Protein AF-A0A183BQS3-F1 (afdb_monomer)

Organism: Globodera pallida (NCBI:txid36090)

Nearest PDB structures (foldseek):
  3r7b-assembly1_A  TM=9.331E-01  e=1.462E-17  Homo sapiens
  3r5j-assembly1_A  TM=9.225E-01  e=2.747E-17  Homo sapiens
  3r6l-assembly3_A  TM=9.279E-01  e=1.101E-16  Homo sapiens
  3r6g-assembly3_A  TM=9.291E-01  e=9.403E-16  Homo sapiens
  2p2c-assembly1_A  TM=9.152E-01  e=1.210E-15  Homo sapiens

Structure (mmCIF, N/CA/C/O backbone):
data_AF-A0A183BQS3-F1
#
_entry.id   AF-A0A183BQS3-F1
#
loop_
_atom_site.group_PDB
_atom_site.id
_atom_site.type_symbol
_atom_site.label_atom_id
_atom_site.label_alt_id
_atom_site.label_comp_id
_atom_site.label_asym_id
_atom_site.label_entity_id
_atom_site.label_seq_id
_atom_site.pdbx_PDB_ins_code
_atom_site.Cartn_x
_atom_site.Cartn_y
_atom_site.Cartn_z
_atom_site.occupancy
_atom_site.B_iso_or_equiv
_atom_site.auth_seq_id
_atom_site.auth_comp_id
_atom_site.auth_asym_id
_atom_site.auth_atom_id
_atom_site.pdbx_PDB_model_num
ATOM 1 N N . MET A 1 1 ? -76.728 -34.932 4.414 1.00 26.91 1 MET A N 1
ATOM 2 C CA . MET A 1 1 ? -75.728 -35.919 3.938 1.00 26.91 1 MET A CA 1
ATOM 3 C C . MET A 1 1 ? -75.200 -35.431 2.589 1.00 26.91 1 MET A C 1
ATOM 5 O O . MET A 1 1 ? -76.047 -34.990 1.825 1.00 26.91 1 MET A O 1
ATOM 9 N N . PRO A 1 2 ? -73.910 -35.577 2.224 1.00 43.19 2 PRO A N 1
ATOM 10 C CA . PRO A 1 2 ? -72.657 -35.263 2.950 1.00 43.19 2 PRO A CA 1
ATOM 11 C C . PRO A 1 2 ? -71.645 -34.442 2.071 1.00 43.19 2 PRO A C 1
ATOM 13 O O . PRO A 1 2 ? -71.780 -34.399 0.859 1.00 43.19 2 PRO A O 1
ATOM 16 N N . ARG A 1 3 ? -70.806 -33.557 2.650 1.00 35.38 3 ARG A N 1
ATOM 17 C CA . ARG A 1 3 ? -69.344 -33.644 2.969 1.00 35.38 3 ARG A CA 1
ATOM 18 C C . ARG A 1 3 ? -68.363 -33.831 1.791 1.00 35.38 3 ARG A C 1
ATOM 20 O O . ARG A 1 3 ? -68.340 -34.911 1.224 1.00 35.38 3 ARG A O 1
ATOM 27 N N . GLN A 1 4 ? -67.434 -32.878 1.615 1.00 42.88 4 GLN A N 1
ATOM 28 C CA . GLN A 1 4 ? -65.956 -32.991 1.737 1.00 42.88 4 GLN A CA 1
ATOM 29 C C . GLN A 1 4 ? -65.304 -31.644 1.318 1.00 42.88 4 GLN A C 1
ATOM 31 O O . GLN A 1 4 ? -65.974 -30.858 0.668 1.00 42.88 4 GLN A O 1
ATOM 36 N N . ASP A 1 5 ? -64.075 -31.352 1.777 1.00 41.12 5 ASP A N 1
ATOM 37 C CA . ASP A 1 5 ? -63.230 -30.149 1.501 1.00 41.12 5 ASP A CA 1
ATOM 38 C C . ASP A 1 5 ? -62.960 -29.172 2.666 1.00 41.12 5 ASP A C 1
ATOM 40 O O . ASP A 1 5 ? -62.900 -27.953 2.497 1.00 41.12 5 ASP A O 1
ATOM 44 N N . ARG A 1 6 ? -62.711 -29.683 3.881 1.00 46.97 6 ARG A N 1
ATOM 45 C CA . ARG A 1 6 ? -62.088 -28.882 4.965 1.00 46.97 6 ARG A CA 1
ATOM 46 C C . ARG A 1 6 ? -60.903 -29.537 5.683 1.00 46.97 6 ARG A C 1
ATOM 48 O O . ARG A 1 6 ? -60.472 -29.004 6.702 1.00 46.97 6 ARG A O 1
ATOM 55 N N . ASP A 1 7 ? -60.340 -30.631 5.166 1.00 49.31 7 ASP A N 1
ATOM 56 C CA . ASP A 1 7 ? -59.338 -31.408 5.925 1.00 49.31 7 ASP A CA 1
ATOM 57 C C . ASP A 1 7 ? -57.877 -31.269 5.455 1.00 49.31 7 ASP A C 1
ATOM 59 O O . ASP A 1 7 ? -56.947 -31.518 6.215 1.00 49.31 7 ASP A O 1
ATOM 63 N N . VAL A 1 8 ? -57.612 -30.763 4.246 1.00 47.22 8 VAL A N 1
ATOM 64 C CA . VAL A 1 8 ? -56.229 -30.728 3.713 1.00 47.22 8 VAL A CA 1
ATOM 65 C C . VAL A 1 8 ? -55.397 -29.547 4.258 1.00 47.22 8 VAL A C 1
ATOM 67 O O . VAL A 1 8 ? -54.163 -29.567 4.234 1.00 47.22 8 VAL A O 1
ATOM 70 N N . SER A 1 9 ? -56.037 -28.504 4.798 1.00 46.56 9 SER A N 1
ATOM 71 C CA . SER A 1 9 ? -55.354 -27.294 5.292 1.00 46.56 9 SER A CA 1
ATOM 72 C C . SER A 1 9 ? -54.915 -27.372 6.762 1.00 46.56 9 SER A C 1
ATOM 74 O O . SER A 1 9 ? -53.985 -26.663 7.155 1.00 46.56 9 SER A O 1
ATOM 76 N N . ARG A 1 10 ? -55.509 -28.259 7.575 1.00 47.19 10 ARG A N 1
ATOM 77 C CA . ARG A 1 10 ? -55.105 -28.480 8.978 1.00 47.19 10 ARG A CA 1
ATOM 78 C C . ARG A 1 10 ? -53.873 -29.379 9.102 1.00 47.19 10 ARG A C 1
ATOM 80 O O . ARG A 1 10 ? -53.009 -29.109 9.935 1.00 47.19 10 ARG A O 1
ATOM 87 N N . GLU A 1 11 ? -53.721 -30.364 8.221 1.00 43.94 11 GLU A N 1
ATOM 88 C CA . GLU A 1 11 ? -52.612 -31.325 8.290 1.00 43.94 11 GLU A CA 1
ATOM 89 C C . GLU A 1 11 ? -51.244 -30.713 7.914 1.00 43.94 11 GLU A C 1
ATOM 91 O O . GLU A 1 11 ? -50.203 -31.086 8.460 1.00 43.94 11 GLU A O 1
ATOM 96 N N . LYS A 1 12 ? -51.225 -29.696 7.037 1.00 43.78 12 LYS A N 1
ATOM 97 C CA . LYS A 1 12 ? -49.992 -28.975 6.656 1.00 43.78 12 LYS A CA 1
ATOM 98 C C . LYS A 1 12 ? -49.499 -27.992 7.725 1.00 43.78 12 LYS A C 1
ATOM 100 O O . LYS A 1 12 ? -48.315 -27.653 7.739 1.00 43.78 12 LYS A O 1
ATOM 105 N N . ARG A 1 13 ? -50.374 -27.550 8.634 1.00 45.56 13 ARG A N 1
ATOM 106 C CA . ARG A 1 13 ? -50.021 -26.628 9.726 1.00 45.56 13 ARG A CA 1
ATOM 107 C C . ARG A 1 13 ? -49.376 -27.366 10.908 1.00 45.56 13 ARG A C 1
ATOM 109 O O . ARG A 1 13 ? -48.363 -26.895 11.416 1.00 45.56 13 ARG A O 1
ATOM 116 N N . GLY A 1 14 ? -49.848 -28.576 11.228 1.00 46.00 14 GLY A N 1
ATOM 117 C CA . GLY A 1 14 ? -49.261 -29.418 12.283 1.00 46.00 14 GLY A CA 1
ATOM 118 C C . GLY A 1 14 ? -47.825 -29.887 11.998 1.00 46.00 14 GLY A C 1
ATOM 119 O O . GLY A 1 14 ? -46.998 -29.948 12.906 1.00 46.00 14 GLY A O 1
ATOM 120 N N . LYS A 1 15 ? -47.475 -30.133 10.725 1.00 45.88 15 LYS A N 1
ATOM 121 C CA . LYS A 1 15 ? -46.115 -30.566 10.335 1.00 45.88 15 LYS A CA 1
ATOM 122 C C . LYS A 1 15 ? -45.065 -29.441 10.445 1.00 45.88 15 LYS A C 1
ATOM 124 O O . LYS A 1 15 ? -43.907 -29.727 10.738 1.00 45.88 15 LYS A O 1
ATOM 129 N N . LYS A 1 16 ? -45.456 -28.164 10.299 1.00 47.44 16 LYS A N 1
ATOM 130 C CA . LYS A 1 16 ? -44.553 -27.002 10.477 1.00 47.44 16 LYS A CA 1
ATOM 131 C C . LYS A 1 16 ? -44.302 -26.643 11.948 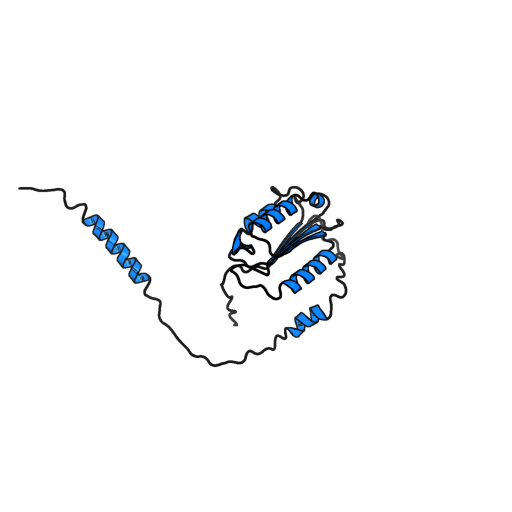1.00 47.44 16 LYS A C 1
ATOM 133 O O . LYS A 1 16 ? -43.195 -26.222 12.279 1.00 47.44 16 LYS A O 1
ATOM 138 N N . GLU A 1 17 ? -45.278 -26.836 12.837 1.00 47.78 17 GLU A N 1
ATOM 139 C CA . GLU A 1 17 ? -45.095 -26.603 14.282 1.00 47.78 17 GLU A CA 1
ATOM 140 C C . GLU A 1 17 ? -44.217 -27.682 14.941 1.00 47.78 17 GLU A C 1
ATOM 142 O O . GLU A 1 17 ? -43.346 -27.349 15.747 1.00 47.78 17 GLU A O 1
ATOM 147 N N . ALA A 1 18 ? -44.327 -28.946 14.515 1.00 48.81 18 ALA A N 1
ATOM 148 C CA . ALA A 1 18 ? -43.481 -30.036 15.016 1.00 48.81 18 ALA A CA 1
ATOM 149 C C . ALA A 1 18 ? -41.990 -29.882 14.640 1.00 48.81 18 ALA A C 1
ATOM 151 O O . ALA A 1 18 ? -41.106 -30.249 15.418 1.00 48.81 18 ALA A O 1
ATOM 152 N N . GLN A 1 19 ? -41.687 -29.293 13.476 1.00 46.25 19 GLN A N 1
ATOM 153 C CA . GLN A 1 19 ? -40.308 -29.054 13.032 1.00 46.25 19 GLN A CA 1
ATOM 154 C C . GLN A 1 19 ? -39.653 -27.867 13.764 1.00 46.25 19 GLN A C 1
ATOM 156 O O . GLN A 1 19 ? -38.460 -27.910 14.057 1.00 46.25 19 GLN A O 1
ATOM 161 N N . LYS A 1 20 ? -40.441 -26.849 14.145 1.00 48.47 20 LYS A N 1
ATOM 162 C CA . LYS A 1 20 ? -39.979 -25.681 14.919 1.00 48.47 20 LYS A CA 1
ATOM 163 C C . LYS A 1 20 ? -39.796 -25.986 16.415 1.00 48.47 20 LYS A C 1
ATOM 165 O O . LYS A 1 20 ? -38.961 -25.365 17.069 1.00 48.47 20 LYS A O 1
ATOM 170 N N . ALA A 1 21 ? -40.534 -26.960 16.954 1.00 48.69 21 ALA A N 1
ATOM 171 C CA . ALA A 1 21 ? -40.354 -27.443 18.325 1.00 48.69 21 ALA A CA 1
ATOM 172 C C . ALA A 1 21 ? -39.073 -28.288 18.485 1.00 48.69 21 ALA A C 1
ATOM 174 O O . ALA A 1 21 ? -38.362 -28.144 19.478 1.00 48.69 21 ALA A O 1
ATOM 175 N N . ARG A 1 22 ? -38.718 -29.100 17.474 1.00 50.66 22 ARG A N 1
ATOM 176 C CA . ARG A 1 22 ? -37.479 -29.903 17.478 1.00 50.66 22 ARG A CA 1
ATOM 177 C C . ARG A 1 22 ? -36.203 -29.062 17.374 1.00 50.66 22 ARG A C 1
ATOM 179 O O . ARG A 1 22 ? -35.202 -29.428 17.977 1.00 50.66 22 ARG A O 1
ATOM 186 N N . SER A 1 23 ? -36.235 -27.922 16.682 1.00 45.06 23 SER A N 1
ATOM 187 C CA . SER A 1 23 ? -35.067 -27.032 16.577 1.00 45.06 23 SER A CA 1
ATOM 188 C C . SER A 1 23 ? -34.830 -26.178 17.828 1.00 45.06 23 SER A C 1
ATOM 190 O O . SER A 1 23 ? -33.707 -25.749 18.058 1.00 45.06 23 SER A O 1
ATOM 192 N N . ARG A 1 24 ? -35.859 -25.932 18.652 1.00 44.28 24 ARG A N 1
ATOM 193 C CA . ARG A 1 24 ? -35.733 -25.152 19.899 1.00 44.28 24 ARG A CA 1
ATOM 194 C C . ARG A 1 24 ? -35.136 -25.972 21.047 1.00 44.28 24 ARG A C 1
ATOM 196 O O . ARG A 1 24 ? -34.359 -25.436 21.824 1.00 44.28 24 ARG A O 1
ATOM 203 N N . ALA A 1 25 ? -35.426 -27.273 21.092 1.00 41.56 25 ALA A N 1
ATOM 204 C CA . ALA A 1 25 ? -34.868 -28.192 22.088 1.00 41.56 25 ALA A CA 1
ATOM 205 C C . ALA A 1 25 ? -33.378 -28.526 21.860 1.00 41.56 25 ALA A C 1
ATOM 207 O O . ALA A 1 25 ? -32.696 -28.923 22.799 1.00 41.56 25 ALA A O 1
ATOM 208 N N . ALA A 1 26 ? -32.859 -28.344 20.639 1.00 38.59 26 ALA A N 1
ATOM 209 C CA . ALA A 1 26 ? -31.449 -28.587 20.313 1.00 38.59 26 ALA A CA 1
ATOM 210 C C . ALA A 1 26 ? -30.518 -27.411 20.672 1.00 38.59 26 ALA A C 1
ATOM 212 O O . ALA A 1 26 ? -29.309 -27.593 20.726 1.00 38.59 26 ALA A O 1
ATOM 213 N N . VAL A 1 27 ? -31.071 -26.218 20.927 1.00 41.72 27 VAL A N 1
ATOM 214 C CA . VAL A 1 27 ? -30.301 -25.000 21.255 1.00 41.72 27 VAL A CA 1
ATOM 215 C C . VAL A 1 27 ? -30.156 -24.800 22.772 1.00 41.72 27 VAL A C 1
ATOM 217 O O . VAL A 1 27 ? -29.314 -24.034 23.210 1.00 41.72 27 VAL A O 1
ATOM 220 N N . GLN A 1 28 ? -30.931 -25.516 23.592 1.00 37.41 28 GLN A N 1
ATOM 221 C CA . GLN A 1 28 ? -30.968 -25.344 25.055 1.00 37.41 28 GLN A CA 1
ATOM 222 C C . GLN A 1 28 ? -30.181 -26.401 25.842 1.00 37.41 28 GLN A C 1
ATOM 224 O O . GLN A 1 28 ? -30.411 -26.573 27.035 1.00 37.41 28 GLN A O 1
ATOM 229 N N . LYS A 1 29 ? -29.266 -27.136 25.202 1.00 38.22 29 LYS A N 1
ATOM 230 C CA . LYS A 1 29 ? -28.533 -28.223 25.862 1.00 38.22 29 LYS A CA 1
ATOM 231 C C . LYS A 1 29 ? -27.029 -28.159 25.602 1.00 38.22 29 LYS A C 1
ATOM 233 O O . LYS A 1 29 ? -26.468 -29.091 25.042 1.00 38.22 29 LYS A O 1
ATOM 238 N N . SER A 1 30 ? -26.401 -27.057 26.008 1.00 31.86 30 SER A N 1
ATOM 239 C CA . SER A 1 30 ? -24.963 -27.023 26.327 1.00 31.86 30 SER A CA 1
ATOM 240 C C . SER A 1 30 ? -24.555 -25.781 27.140 1.00 31.86 30 SER A C 1
ATOM 242 O O . SER A 1 30 ? -23.442 -25.300 26.972 1.00 31.86 30 SER A O 1
ATOM 244 N N . ASP A 1 31 ? -25.449 -25.254 27.986 1.00 35.03 31 ASP A N 1
ATOM 245 C CA . ASP A 1 31 ? -25.101 -24.296 29.046 1.00 35.03 31 ASP A CA 1
ATOM 246 C C . ASP A 1 31 ? -25.127 -25.052 30.377 1.00 35.03 31 ASP A C 1
ATOM 248 O O . ASP A 1 31 ? -26.189 -25.216 30.976 1.00 35.03 31 ASP A O 1
ATOM 252 N N . SER A 1 32 ? -23.976 -25.568 30.798 1.00 31.31 32 SER A N 1
ATOM 253 C CA . SER A 1 32 ? -23.619 -25.780 32.206 1.00 31.31 32 SER A CA 1
ATOM 254 C C . SER A 1 32 ? -22.230 -26.405 32.277 1.00 31.31 32 SER A C 1
ATOM 256 O O . SER A 1 32 ? -22.025 -27.428 31.630 1.00 31.31 32 SER A O 1
ATOM 258 N N . GLU A 1 33 ? -21.376 -25.809 33.113 1.00 30.84 33 GLU A N 1
ATOM 259 C CA . GLU A 1 33 ? -20.044 -26.216 33.607 1.00 30.84 33 GLU A CA 1
ATOM 260 C C . GLU A 1 33 ? -18.998 -25.150 33.242 1.00 30.84 33 GLU A C 1
ATOM 262 O O . GLU A 1 33 ? -18.849 -24.813 32.076 1.00 30.84 33 GLU A O 1
ATOM 267 N N . GLN A 1 34 ? -18.234 -24.538 34.143 1.00 27.34 34 GLN A N 1
ATOM 268 C CA . GLN A 1 34 ? -18.130 -24.547 35.602 1.00 27.34 34 GLN A CA 1
ATOM 269 C C . GLN A 1 34 ? -17.415 -23.226 35.947 1.00 27.34 34 GLN A C 1
ATOM 271 O O . GLN A 1 34 ? -16.447 -22.856 35.285 1.00 27.34 34 GLN A O 1
ATOM 276 N N . GLU A 1 35 ? -17.916 -22.504 36.943 1.00 34.75 35 GLU A N 1
ATOM 277 C CA . GLU A 1 35 ? -17.250 -21.348 37.543 1.00 34.75 35 GLU A CA 1
ATOM 278 C C . GLU A 1 35 ? -16.205 -21.910 38.520 1.00 34.75 35 GLU A C 1
ATOM 280 O O . GLU A 1 35 ? -16.563 -22.581 39.489 1.00 34.75 35 GLU A O 1
ATOM 285 N N . THR A 1 36 ? -14.918 -21.746 38.207 1.00 25.25 36 THR A N 1
ATOM 286 C CA . THR A 1 36 ? -13.815 -22.087 39.112 1.00 25.25 36 THR A CA 1
ATOM 287 C C . THR A 1 36 ? -12.962 -20.851 39.322 1.00 25.25 36 THR A C 1
ATOM 289 O O . THR A 1 36 ? -12.234 -20.431 38.420 1.00 25.25 36 THR A O 1
ATOM 292 N N . ASP A 1 37 ? -13.081 -20.291 40.521 1.00 33.75 37 ASP A N 1
ATOM 293 C CA . ASP A 1 37 ? -12.138 -19.349 41.106 1.00 33.75 37 ASP A CA 1
ATOM 294 C C . ASP A 1 37 ? -10.744 -19.989 41.117 1.00 33.75 37 ASP A C 1
ATOM 296 O O . ASP A 1 37 ? -10.559 -21.060 41.700 1.00 33.75 37 ASP A O 1
ATOM 300 N N . LEU A 1 38 ? -9.773 -19.365 40.449 1.00 32.06 38 LEU A N 1
ATOM 301 C CA . LEU A 1 38 ? -8.364 -19.733 40.555 1.00 32.06 38 LEU A CA 1
ATOM 302 C C . LEU A 1 38 ? -7.538 -18.468 40.766 1.00 32.06 38 LEU A C 1
ATOM 304 O O . LEU A 1 38 ? -7.681 -17.472 40.058 1.00 32.06 38 LEU A O 1
ATOM 308 N N . GLU A 1 39 ? -6.757 -18.561 41.829 1.00 29.20 39 GLU A N 1
ATOM 309 C CA . GLU A 1 39 ? -6.005 -17.542 42.539 1.00 29.20 39 GLU A CA 1
ATOM 310 C C . GLU A 1 39 ? -4.926 -16.887 41.661 1.00 29.20 39 GLU A C 1
ATOM 312 O O . GLU A 1 39 ? -4.493 -17.446 40.652 1.00 29.20 39 GLU A O 1
ATOM 317 N N . ASP A 1 40 ? -4.526 -15.673 42.049 1.00 28.16 40 ASP A N 1
ATOM 318 C CA . ASP A 1 40 ? -3.501 -14.848 41.406 1.00 28.16 40 ASP A CA 1
ATOM 319 C C . ASP A 1 40 ? -2.149 -15.588 41.313 1.00 28.16 40 ASP A C 1
ATOM 321 O O . ASP A 1 40 ? -1.310 -15.496 42.207 1.00 28.16 40 ASP A O 1
ATOM 325 N N . GLU A 1 41 ? -1.918 -16.318 40.222 1.00 31.20 41 GLU A N 1
ATOM 326 C CA . GLU A 1 41 ? -0.616 -16.916 39.915 1.00 31.20 41 GLU A CA 1
ATOM 327 C C . GLU A 1 41 ? 0.242 -15.906 39.134 1.00 31.20 41 GLU A C 1
ATOM 329 O O . GLU A 1 41 ? -0.058 -15.487 38.011 1.00 31.20 41 GLU A O 1
ATOM 334 N N . GLU A 1 42 ? 1.306 -15.483 39.806 1.00 30.73 42 GLU A N 1
ATOM 335 C CA . GLU A 1 42 ? 2.329 -14.529 39.400 1.00 30.73 42 GLU A CA 1
ATOM 336 C C . GLU A 1 42 ? 2.932 -14.878 38.025 1.00 30.73 42 GLU A C 1
ATOM 338 O O . GLU A 1 42 ? 3.486 -15.954 37.802 1.00 30.73 42 GLU A O 1
ATOM 343 N N . TYR A 1 43 ? 2.801 -13.949 37.074 1.00 30.23 43 TYR A N 1
ATOM 344 C CA . TYR A 1 43 ? 3.281 -14.110 35.704 1.00 30.23 43 TYR A CA 1
ATOM 345 C C . TYR A 1 43 ? 4.815 -14.044 35.681 1.00 30.23 43 TYR A C 1
ATOM 347 O O . TYR A 1 43 ? 5.390 -12.963 35.817 1.00 30.23 43 TYR A O 1
ATOM 355 N N . ASP A 1 44 ? 5.469 -15.191 35.492 1.00 28.59 44 ASP A N 1
ATOM 356 C CA . ASP A 1 44 ? 6.925 -15.287 35.375 1.00 28.59 44 ASP A CA 1
ATOM 357 C C . ASP A 1 44 ? 7.413 -14.502 34.139 1.00 28.59 44 ASP A C 1
ATOM 359 O O . ASP A 1 44 ? 7.185 -14.862 32.978 1.00 28.59 44 ASP A O 1
ATOM 363 N N . SER A 1 45 ? 8.017 -13.346 34.412 1.00 32.41 45 SER A N 1
ATOM 364 C CA . SER A 1 45 ? 8.348 -12.276 33.466 1.00 32.41 45 SER A CA 1
ATOM 365 C C . SER A 1 45 ? 9.622 -12.525 32.648 1.00 32.41 45 SER A C 1
ATOM 367 O O . SER A 1 45 ? 10.163 -11.609 32.021 1.00 32.41 45 SER A O 1
ATOM 369 N N . ASP A 1 46 ? 10.112 -13.759 32.626 1.00 31.23 46 ASP A N 1
ATOM 370 C CA . ASP A 1 46 ? 11.507 -14.032 32.281 1.00 31.23 46 ASP A CA 1
ATOM 371 C C . ASP A 1 46 ? 11.773 -14.254 30.785 1.00 31.23 46 ASP A C 1
ATOM 373 O O . ASP A 1 46 ? 12.930 -14.332 30.354 1.00 31.23 46 ASP A O 1
ATOM 377 N N . TYR A 1 47 ? 10.743 -14.164 29.935 1.00 40.09 47 TYR A N 1
ATOM 378 C CA . TYR A 1 47 ? 10.960 -13.710 28.557 1.00 40.09 47 TYR A CA 1
ATOM 379 C C . TYR A 1 47 ? 11.189 -12.204 28.569 1.00 40.09 47 TYR A C 1
ATOM 381 O O . TYR A 1 47 ? 10.324 -11.402 28.217 1.00 40.09 47 TYR A O 1
ATOM 389 N N . SER A 1 48 ? 12.393 -11.828 28.999 1.00 43.03 48 SER A N 1
ATOM 390 C CA . SER A 1 48 ? 12.828 -10.445 28.997 1.00 43.03 48 SER A CA 1
ATOM 391 C C . SER A 1 48 ? 12.745 -9.894 27.569 1.00 43.03 48 SER A C 1
ATOM 393 O O . SER A 1 48 ? 13.608 -10.097 26.713 1.00 43.03 48 SER A O 1
ATOM 395 N N . ASP A 1 49 ? 11.681 -9.133 27.330 1.00 45.69 49 ASP A N 1
ATOM 396 C CA . ASP A 1 49 ? 11.476 -8.250 26.181 1.00 45.69 49 ASP A CA 1
ATOM 397 C C . ASP A 1 49 ? 12.686 -7.310 26.007 1.00 45.69 49 ASP A C 1
ATOM 399 O O . ASP A 1 49 ? 13.019 -6.862 24.911 1.00 45.69 49 ASP A O 1
ATOM 403 N N . ALA A 1 50 ? 13.450 -7.118 27.090 1.00 40.25 50 ALA A N 1
ATOM 404 C CA . ALA A 1 50 ? 14.776 -6.536 27.077 1.00 40.25 50 ALA A CA 1
ATOM 405 C C . ALA A 1 50 ? 15.705 -7.194 26.049 1.00 40.25 50 ALA A C 1
ATOM 407 O O . ALA A 1 50 ? 16.327 -6.449 25.325 1.00 40.25 50 ALA A O 1
ATOM 408 N N . GLY A 1 51 ? 15.798 -8.516 25.884 1.00 35.59 51 GLY A N 1
ATOM 409 C CA . GLY A 1 51 ? 16.754 -9.125 24.942 1.00 35.59 51 GLY A CA 1
ATOM 410 C C . GLY A 1 51 ? 16.469 -8.814 23.464 1.00 35.59 51 GLY A C 1
ATOM 411 O O . GLY A 1 51 ? 17.385 -8.513 22.693 1.00 35.59 51 GLY A O 1
ATOM 412 N N . LEU A 1 52 ? 15.193 -8.824 23.069 1.00 43.03 52 LEU A N 1
ATOM 413 C CA . LEU A 1 52 ? 14.766 -8.542 21.694 1.00 43.03 52 LEU A CA 1
ATOM 414 C C . LEU A 1 52 ? 14.767 -7.032 21.409 1.00 43.03 52 LEU A C 1
ATOM 416 O O . LEU A 1 52 ? 15.231 -6.579 20.357 1.00 43.03 52 LEU A O 1
ATOM 420 N N . ILE A 1 53 ? 14.314 -6.234 22.377 1.00 46.25 53 ILE A N 1
ATOM 421 C CA . ILE A 1 53 ? 14.336 -4.774 22.302 1.00 46.25 53 ILE A CA 1
ATOM 422 C C . ILE A 1 53 ? 15.773 -4.248 22.391 1.00 46.25 53 ILE A C 1
ATOM 424 O O . ILE A 1 53 ? 16.099 -3.291 21.696 1.00 46.25 53 ILE A O 1
ATOM 428 N N . ASP A 1 54 ? 16.652 -4.870 23.173 1.00 38.06 54 ASP A N 1
ATOM 429 C CA . ASP A 1 54 ? 18.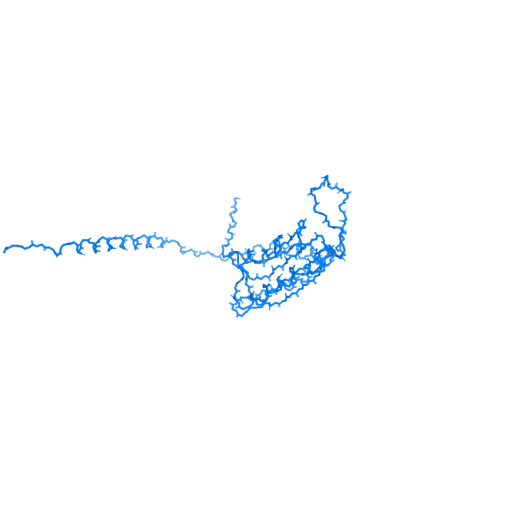072 -4.533 23.305 1.00 38.06 54 ASP A CA 1
ATOM 430 C C . ASP A 1 54 ? 18.859 -4.974 22.071 1.00 38.06 54 ASP A C 1
ATOM 432 O O . ASP A 1 54 ? 19.749 -4.247 21.661 1.00 38.06 54 ASP A O 1
ATOM 436 N N . ALA A 1 55 ? 18.486 -6.048 21.365 1.00 41.53 55 ALA A N 1
ATOM 437 C CA . ALA A 1 55 ? 19.060 -6.360 20.050 1.00 41.53 55 ALA A CA 1
ATOM 438 C C . ALA A 1 55 ? 18.705 -5.297 18.986 1.00 41.53 55 ALA A C 1
ATOM 440 O O . ALA A 1 55 ? 19.557 -4.888 18.191 1.00 41.53 55 ALA A O 1
ATOM 441 N N . VAL A 1 56 ? 17.469 -4.782 19.003 1.00 50.97 56 VAL A N 1
ATOM 442 C CA . VAL A 1 56 ? 17.022 -3.702 18.103 1.00 50.97 56 VAL A CA 1
ATOM 443 C C . VAL A 1 56 ? 17.598 -2.337 18.520 1.00 50.97 56 VAL A C 1
ATOM 445 O O . VAL A 1 56 ? 17.990 -1.554 17.652 1.00 50.97 56 VAL A O 1
ATOM 448 N N . LYS A 1 57 ? 17.718 -2.059 19.828 1.00 42.91 57 LYS A N 1
ATOM 449 C CA . LYS A 1 57 ? 18.299 -0.824 20.396 1.00 42.91 57 LYS A CA 1
ATOM 450 C C . LYS A 1 57 ? 19.835 -0.795 20.340 1.00 42.91 57 LYS A C 1
ATOM 452 O O . LYS A 1 57 ? 20.394 0.270 20.086 1.00 42.91 57 LYS A O 1
ATOM 457 N N . LYS A 1 58 ? 20.532 -1.932 20.503 1.00 48.41 58 LYS A N 1
ATOM 458 C CA . LYS A 1 58 ? 22.004 -2.065 20.341 1.00 48.41 58 LYS A CA 1
ATOM 459 C C . LYS A 1 58 ? 22.457 -1.944 18.892 1.00 48.41 58 LYS A C 1
ATOM 461 O O . LYS A 1 58 ? 23.626 -1.648 18.633 1.00 48.41 58 LYS A O 1
ATOM 466 N N . GLY A 1 59 ? 21.509 -2.014 17.967 1.00 41.12 59 GLY A N 1
ATOM 467 C CA . GLY A 1 59 ? 21.587 -1.272 16.732 1.00 41.12 59 GLY A CA 1
ATOM 468 C C . GLY A 1 59 ? 21.882 -2.140 15.528 1.00 41.12 59 GLY A C 1
ATOM 469 O O . GLY A 1 59 ? 23.009 -2.573 15.287 1.00 41.12 59 GLY A O 1
ATOM 470 N N . ILE A 1 60 ? 20.908 -2.150 14.625 1.00 48.06 60 ILE A N 1
ATOM 471 C CA . ILE A 1 60 ? 21.217 -2.001 13.206 1.00 48.06 60 ILE A CA 1
ATOM 472 C C . ILE A 1 60 ? 21.809 -0.590 13.046 1.00 48.06 60 ILE A C 1
ATOM 474 O O . ILE A 1 60 ? 21.151 0.342 12.599 1.00 48.06 60 ILE A O 1
ATOM 478 N N . LYS A 1 61 ? 23.069 -0.397 13.461 1.00 46.38 61 LYS A N 1
ATOM 479 C CA . LYS A 1 61 ? 23.785 0.877 13.259 1.00 46.38 61 LYS A CA 1
ATOM 480 C C . LYS A 1 61 ? 23.995 1.154 11.765 1.00 46.38 61 LYS A C 1
ATOM 482 O O . LYS A 1 61 ? 24.270 2.282 11.369 1.00 46.38 61 LYS A O 1
ATOM 487 N N . ARG A 1 62 ? 23.884 0.108 10.936 1.00 46.38 62 ARG A N 1
ATOM 488 C CA . ARG A 1 62 ? 23.949 0.144 9.476 1.00 46.38 62 ARG A CA 1
ATOM 489 C C . ARG A 1 62 ? 23.298 -1.134 8.933 1.00 46.38 62 ARG A C 1
ATOM 491 O O . ARG A 1 62 ? 23.812 -2.219 9.189 1.00 46.38 62 ARG A O 1
ATOM 498 N N . LEU A 1 63 ? 22.190 -1.034 8.195 1.00 51.16 63 LEU A N 1
ATOM 499 C CA . LEU A 1 63 ? 21.696 -2.168 7.406 1.00 51.16 63 LEU A CA 1
ATOM 500 C C . LEU A 1 63 ? 22.689 -2.368 6.253 1.00 51.16 63 LEU A C 1
ATOM 502 O O . LEU A 1 63 ? 22.653 -1.642 5.263 1.00 51.16 63 LEU A O 1
ATOM 506 N N . VAL A 1 64 ? 23.634 -3.295 6.409 1.00 57.84 64 VAL A N 1
ATOM 507 C CA . VAL A 1 64 ? 24.575 -3.638 5.338 1.00 57.84 64 VAL A CA 1
ATOM 508 C C . VAL A 1 64 ? 23.908 -4.684 4.457 1.00 57.84 64 VAL A C 1
ATOM 510 O O . VAL A 1 64 ? 23.992 -5.880 4.720 1.00 57.84 64 VAL A O 1
ATOM 513 N N . VAL A 1 65 ? 23.220 -4.227 3.412 1.00 63.06 65 VAL A N 1
ATOM 514 C CA . VAL A 1 65 ? 22.687 -5.120 2.381 1.00 63.06 65 VAL A CA 1
ATOM 515 C C . VAL A 1 65 ? 23.863 -5.626 1.550 1.00 63.06 65 VAL A C 1
ATOM 517 O O . VAL A 1 65 ? 24.423 -4.892 0.737 1.00 63.06 65 VAL A O 1
ATOM 520 N N . ARG A 1 66 ? 24.275 -6.874 1.786 1.00 63.31 66 ARG A N 1
ATOM 521 C CA . ARG A 1 66 ? 25.279 -7.557 0.962 1.00 63.31 66 ARG A CA 1
ATOM 522 C C . ARG A 1 66 ? 24.582 -8.277 -0.185 1.00 63.31 66 ARG A C 1
ATOM 524 O O . ARG A 1 66 ? 23.510 -8.850 -0.002 1.00 63.31 66 ARG A O 1
ATOM 531 N N . ARG A 1 67 ? 25.186 -8.241 -1.374 1.00 64.50 67 ARG A N 1
ATOM 532 C CA . ARG A 1 67 ? 24.772 -9.116 -2.477 1.00 64.50 67 ARG A CA 1
ATOM 533 C C . ARG A 1 67 ? 25.028 -10.563 -2.046 1.00 64.50 67 ARG A C 1
ATOM 535 O O . ARG A 1 67 ? 26.007 -10.815 -1.348 1.00 64.50 67 ARG A O 1
ATOM 542 N N . ALA A 1 68 ? 24.153 -11.484 -2.443 1.00 64.50 68 ALA A N 1
ATOM 543 C CA . ALA A 1 68 ? 24.411 -12.906 -2.249 1.00 64.50 68 ALA A CA 1
ATOM 544 C C . ALA A 1 68 ? 25.753 -13.278 -2.905 1.00 64.50 68 ALA A C 1
ATOM 546 O O . ALA A 1 68 ? 26.029 -12.850 -4.026 1.00 64.50 68 ALA A O 1
ATOM 547 N N . GLU A 1 69 ? 26.589 -14.024 -2.182 1.00 60.78 69 GLU A N 1
ATOM 548 C CA . GLU A 1 69 ? 27.947 -14.399 -2.611 1.00 60.78 69 GLU A CA 1
ATOM 549 C C . GLU A 1 69 ? 27.936 -15.423 -3.754 1.00 60.78 69 GLU A C 1
ATOM 551 O O . GLU A 1 69 ? 28.903 -15.534 -4.503 1.00 60.78 69 GLU A O 1
ATOM 556 N N . THR A 1 70 ? 26.825 -16.143 -3.915 1.00 58.97 70 THR A N 1
ATOM 557 C CA . THR A 1 70 ? 26.611 -17.121 -4.980 1.00 58.97 70 THR A CA 1
ATOM 558 C C . THR A 1 70 ? 25.397 -16.721 -5.809 1.00 58.97 70 THR A C 1
ATOM 560 O O . THR A 1 70 ? 24.340 -16.388 -5.266 1.00 58.97 70 THR A O 1
ATOM 563 N N . GLU A 1 71 ? 25.547 -16.727 -7.136 1.00 61.50 71 GLU A N 1
ATOM 564 C CA . GLU A 1 71 ? 24.390 -16.609 -8.018 1.00 61.50 71 GLU A CA 1
ATOM 565 C C . GLU A 1 71 ? 23.627 -17.941 -7.967 1.00 61.50 71 GLU A C 1
ATOM 567 O O . GLU A 1 71 ? 24.220 -18.998 -8.207 1.00 61.50 71 GLU A O 1
ATOM 572 N N . PRO A 1 72 ? 22.339 -17.932 -7.594 1.00 62.09 72 PRO A N 1
ATOM 573 C CA . PRO A 1 72 ? 21.540 -19.145 -7.569 1.00 62.09 72 PRO A CA 1
ATOM 574 C C . PRO A 1 72 ? 21.468 -19.745 -8.984 1.00 62.09 72 PRO A C 1
ATOM 576 O O . PRO A 1 72 ? 21.442 -19.002 -9.966 1.00 62.09 72 PRO A O 1
ATOM 579 N N . PRO A 1 73 ? 21.450 -21.081 -9.126 1.00 52.22 73 PRO A N 1
ATOM 580 C CA . PRO A 1 73 ? 21.491 -21.719 -10.435 1.00 52.22 73 PRO A CA 1
ATOM 581 C C . PRO A 1 73 ? 20.250 -21.369 -11.274 1.00 52.22 73 PRO A C 1
ATOM 583 O O . PRO A 1 73 ? 19.123 -21.696 -10.909 1.00 52.22 73 PRO A O 1
ATOM 586 N N . GLY A 1 74 ? 20.469 -20.753 -12.440 1.00 54.38 74 GLY A N 1
ATOM 587 C CA . GLY A 1 74 ? 19.461 -20.556 -13.487 1.00 54.38 74 GLY A CA 1
ATOM 588 C C . GLY A 1 74 ? 18.421 -19.454 -13.239 1.00 54.38 74 GLY A C 1
ATOM 589 O O . GLY A 1 74 ? 18.481 -18.685 -12.285 1.00 54.38 74 GLY A O 1
ATOM 590 N N . ASN A 1 75 ? 17.424 -19.399 -14.130 1.00 61.28 75 ASN A N 1
ATOM 591 C CA . ASN A 1 75 ? 16.325 -18.418 -14.178 1.00 61.28 75 ASN A CA 1
ATOM 592 C C . ASN A 1 75 ? 15.285 -18.582 -13.035 1.00 61.28 75 ASN A C 1
ATOM 594 O O . ASN A 1 75 ? 14.102 -18.303 -13.217 1.00 61.28 75 ASN A O 1
ATOM 598 N N . LEU A 1 76 ? 15.698 -19.118 -11.880 1.00 73.88 76 LEU A N 1
ATOM 599 C CA . LEU A 1 76 ? 14.839 -19.476 -10.742 1.00 73.88 76 LEU A CA 1
ATOM 600 C C . LEU A 1 76 ? 14.644 -18.328 -9.741 1.00 73.88 76 LEU A C 1
ATOM 602 O O . LEU A 1 76 ? 13.885 -18.470 -8.782 1.00 73.88 76 LEU A O 1
ATOM 606 N N . VAL A 1 77 ? 15.318 -17.194 -9.947 1.00 82.25 77 VAL A N 1
ATOM 607 C CA . VAL A 1 77 ? 15.272 -16.042 -9.043 1.00 82.25 77 VAL A CA 1
ATOM 608 C C . VAL A 1 77 ? 14.867 -14.794 -9.806 1.00 82.25 77 VAL A C 1
ATOM 610 O O . VAL A 1 77 ? 15.376 -14.518 -10.888 1.00 82.25 77 VAL A O 1
ATOM 613 N N . TYR A 1 78 ? 13.931 -14.037 -9.230 1.00 86.38 78 TYR A N 1
ATOM 614 C CA . TYR A 1 78 ? 13.531 -12.750 -9.782 1.00 86.38 78 TYR A CA 1
ATOM 615 C C . TYR A 1 78 ? 14.728 -11.809 -9.832 1.00 86.38 78 TYR A C 1
ATOM 617 O O . TYR A 1 78 ? 15.427 -11.619 -8.833 1.00 86.38 78 TYR A O 1
ATOM 625 N N . GLU A 1 79 ? 14.914 -11.166 -10.979 1.00 86.50 79 GLU A N 1
ATOM 626 C CA . GLU A 1 79 ? 15.868 -10.079 -11.084 1.00 86.50 79 GLU A CA 1
ATOM 627 C C . GLU A 1 79 ? 15.506 -8.984 -10.068 1.00 86.50 79 GLU A C 1
ATOM 629 O O . GLU A 1 79 ? 14.339 -8.646 -9.897 1.00 86.50 79 GLU A O 1
ATOM 634 N N . ASN A 1 80 ? 16.498 -8.446 -9.355 1.00 87.75 80 ASN A N 1
ATOM 635 C CA . ASN A 1 80 ? 16.291 -7.390 -8.358 1.00 87.75 80 ASN A CA 1
ATOM 636 C C . ASN A 1 80 ? 17.519 -6.470 -8.258 1.00 87.75 80 ASN A C 1
ATOM 638 O O . ASN A 1 80 ? 18.055 -6.196 -7.185 1.00 87.75 80 ASN A O 1
ATOM 642 N N . THR A 1 81 ? 18.020 -6.058 -9.418 1.00 88.50 81 THR A N 1
ATOM 643 C CA . THR A 1 81 ? 19.246 -5.277 -9.627 1.00 88.50 81 THR A CA 1
ATOM 644 C C . THR A 1 81 ? 18.974 -3.813 -10.001 1.00 88.50 81 THR A C 1
ATOM 646 O O . THR A 1 81 ? 19.917 -3.018 -10.004 1.00 88.50 81 THR A O 1
ATOM 649 N N . SER A 1 82 ? 17.712 -3.415 -10.215 1.00 91.31 82 SER A N 1
ATOM 650 C CA . SER A 1 82 ? 17.332 -2.031 -10.533 1.00 91.31 82 SER A CA 1
ATOM 651 C C . SER A 1 82 ? 17.651 -1.043 -9.406 1.00 91.31 82 SER A C 1
ATOM 653 O O . SER A 1 82 ? 17.818 -1.421 -8.240 1.00 91.31 82 SER A O 1
ATOM 655 N N . THR A 1 83 ? 17.713 0.245 -9.757 1.00 90.69 83 THR A N 1
ATOM 656 C CA . THR A 1 83 ? 17.876 1.363 -8.815 1.00 90.69 83 THR A CA 1
ATOM 657 C C . THR A 1 83 ? 16.843 2.454 -9.144 1.00 90.69 83 THR A C 1
ATOM 659 O O . THR A 1 83 ? 16.992 3.119 -10.167 1.00 90.69 83 THR A O 1
ATOM 662 N N . PRO A 1 84 ? 15.797 2.664 -8.318 1.00 92.75 84 PRO A N 1
ATOM 663 C CA . PRO A 1 84 ? 15.480 1.933 -7.087 1.00 92.75 84 PRO A CA 1
ATOM 664 C C . PRO A 1 84 ? 15.156 0.453 -7.354 1.00 92.75 84 PRO A C 1
ATOM 666 O O . PRO A 1 84 ? 14.754 0.083 -8.457 1.00 92.75 84 PRO A O 1
ATOM 669 N N . ARG A 1 85 ? 15.304 -0.400 -6.333 1.00 93.12 85 ARG A N 1
ATOM 670 C CA . ARG A 1 85 ? 14.944 -1.834 -6.404 1.00 93.12 85 ARG A CA 1
ATOM 671 C C . ARG A 1 85 ? 13.463 -2.034 -6.713 1.00 93.12 85 ARG A C 1
ATOM 673 O O . ARG A 1 85 ? 13.065 -2.952 -7.427 1.00 93.12 85 ARG A O 1
ATOM 680 N N . GLY A 1 86 ? 12.659 -1.137 -6.164 1.00 96.19 86 GLY A N 1
ATOM 681 C CA . GLY A 1 86 ? 11.217 -1.178 -6.230 1.00 96.19 86 GLY A CA 1
ATOM 682 C C . GLY A 1 86 ? 10.589 0.095 -5.704 1.00 96.19 86 GLY A C 1
ATOM 683 O O . GLY A 1 86 ? 11.241 0.912 -5.043 1.00 96.19 86 GLY A O 1
ATOM 684 N N . LEU A 1 87 ? 9.296 0.240 -5.963 1.00 97.81 87 LEU A N 1
ATOM 685 C CA . LEU A 1 87 ? 8.468 1.161 -5.200 1.00 97.81 87 LEU A CA 1
ATOM 686 C C . LEU A 1 87 ? 7.897 0.434 -3.981 1.00 97.81 87 LEU A C 1
ATOM 688 O O . LEU A 1 87 ? 7.538 -0.742 -4.060 1.00 97.81 87 LEU A O 1
ATOM 692 N N . ALA A 1 88 ? 7.802 1.134 -2.858 1.00 98.06 88 ALA A N 1
ATOM 693 C CA . ALA A 1 88 ? 7.161 0.632 -1.656 1.00 98.06 88 ALA A CA 1
ATOM 694 C C . ALA A 1 88 ? 6.017 1.556 -1.235 1.00 98.06 88 ALA A C 1
ATOM 696 O O . ALA A 1 88 ? 6.201 2.768 -1.131 1.00 98.06 88 ALA A O 1
ATOM 697 N N . MET A 1 89 ? 4.852 0.976 -0.976 1.00 97.75 89 MET A N 1
ATOM 698 C CA . MET A 1 89 ? 3.706 1.657 -0.386 1.00 97.75 89 MET A CA 1
ATOM 699 C C . MET A 1 89 ? 3.603 1.284 1.091 1.00 97.75 89 MET A C 1
ATOM 701 O O . MET A 1 89 ? 3.637 0.098 1.407 1.00 97.75 89 MET A O 1
ATOM 705 N N . ILE A 1 90 ? 3.442 2.262 1.984 1.00 98.19 90 ILE A N 1
ATOM 706 C CA . ILE A 1 90 ? 3.190 2.017 3.412 1.00 98.19 90 ILE A CA 1
ATOM 707 C C . ILE A 1 90 ? 1.899 2.719 3.830 1.00 98.19 90 ILE A C 1
ATOM 709 O O . ILE A 1 90 ? 1.767 3.932 3.674 1.00 98.19 90 ILE A O 1
ATOM 713 N N . ILE A 1 91 ? 0.961 1.964 4.388 1.00 97.69 91 ILE A N 1
ATOM 714 C CA . ILE A 1 91 ? -0.244 2.492 5.025 1.00 97.69 91 ILE A CA 1
ATOM 715 C C . ILE A 1 91 ? -0.171 2.168 6.509 1.00 97.69 91 ILE A C 1
ATOM 717 O O . ILE A 1 91 ? -0.027 1.005 6.883 1.00 97.69 91 ILE A O 1
ATOM 721 N N . GLU A 1 92 ? -0.299 3.191 7.342 1.00 96.69 92 GLU A N 1
ATOM 722 C CA . GLU A 1 92 ? -0.400 3.041 8.789 1.00 96.69 92 GLU A CA 1
ATOM 723 C C . GLU A 1 92 ? -1.671 3.706 9.299 1.00 96.69 92 GLU A C 1
ATOM 725 O O . GLU A 1 92 ? -1.808 4.922 9.226 1.00 96.69 92 GLU A O 1
ATOM 730 N N . ASN A 1 93 ? -2.565 2.922 9.882 1.00 96.00 93 ASN A N 1
ATOM 731 C CA . ASN A 1 93 ? -3.687 3.444 10.644 1.00 96.00 93 ASN A CA 1
ATOM 732 C C . ASN A 1 93 ? -3.443 3.120 12.118 1.00 96.00 93 ASN A C 1
ATOM 734 O O . ASN A 1 93 ? -3.333 1.945 12.496 1.00 96.00 93 ASN A O 1
ATOM 738 N N . TYR A 1 94 ? -3.321 4.162 12.938 1.00 94.62 94 TYR A N 1
ATOM 739 C CA . TYR A 1 94 ? -3.141 4.030 14.384 1.00 94.62 94 TYR A CA 1
ATOM 740 C C . TYR A 1 94 ? -4.263 4.698 15.182 1.00 94.62 94 TYR A C 1
ATOM 742 O O . TYR A 1 94 ? -4.528 4.274 16.305 1.00 94.62 94 TYR A O 1
ATOM 75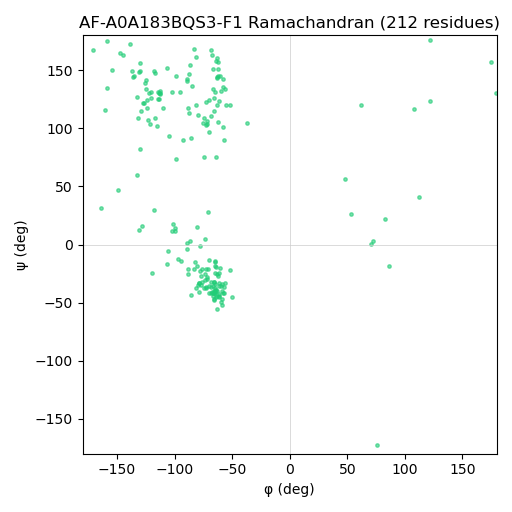0 N N . GLU A 1 95 ? -4.941 5.691 14.607 1.00 93.81 95 GLU A N 1
ATOM 751 C CA . GLU A 1 95 ? -6.062 6.410 15.212 1.00 93.81 95 GLU A CA 1
ATOM 752 C C . GLU A 1 95 ? -7.343 6.142 14.420 1.00 93.81 95 GLU A C 1
ATOM 754 O O . GLU A 1 95 ? -7.339 6.210 13.192 1.00 93.81 95 GLU A O 1
ATOM 759 N N . PHE A 1 96 ? -8.419 5.786 15.118 1.00 94.75 96 PHE A N 1
ATOM 760 C CA . PHE A 1 96 ? -9.672 5.327 14.523 1.00 94.75 96 PHE A CA 1
ATOM 761 C C . PHE A 1 96 ? -10.858 5.961 15.245 1.00 94.75 96 PHE A C 1
ATOM 763 O O . PHE A 1 96 ? -10.797 6.170 16.454 1.00 94.75 96 PHE A O 1
ATOM 770 N N . ASP A 1 97 ? -11.955 6.180 14.522 1.00 91.69 97 ASP A N 1
ATOM 771 C CA . ASP A 1 97 ? -13.149 6.824 15.081 1.00 91.69 97 ASP A CA 1
ATOM 772 C C . ASP A 1 97 ? -1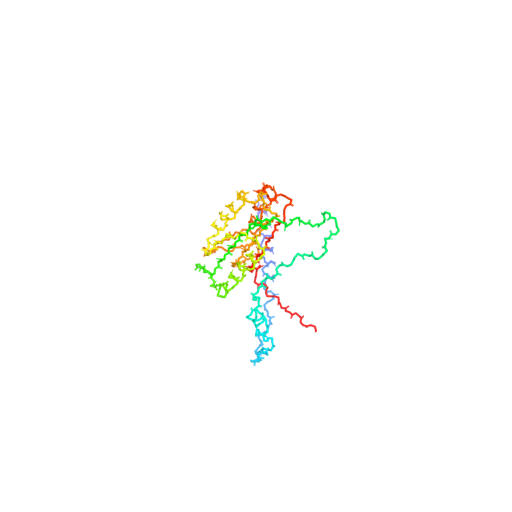3.876 5.918 16.088 1.00 91.69 97 ASP A C 1
ATOM 774 O O . ASP A 1 97 ? -14.325 6.365 17.138 1.00 9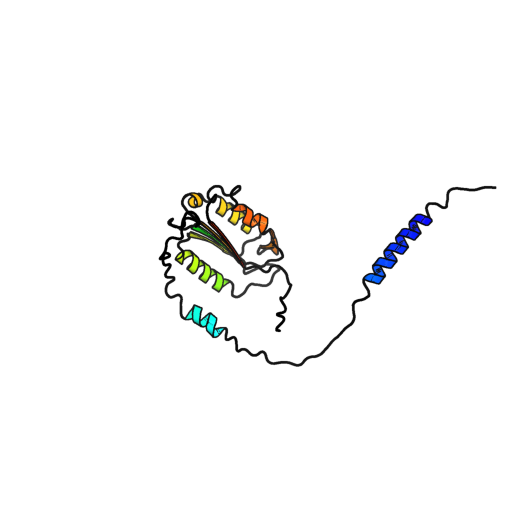1.69 97 ASP A O 1
ATOM 778 N N . ASN A 1 98 ? -13.994 4.625 15.760 1.00 89.06 98 ASN A N 1
ATOM 779 C CA . ASN A 1 98 ? -14.810 3.652 16.502 1.00 89.06 98 ASN A CA 1
ATOM 780 C C . ASN A 1 98 ? -14.038 2.377 16.885 1.00 89.06 98 ASN A C 1
ATOM 782 O O . ASN A 1 98 ? -14.643 1.348 17.188 1.00 89.06 98 ASN A O 1
ATOM 786 N N . LEU A 1 99 ? -12.705 2.407 16.819 1.00 89.69 99 LEU A N 1
ATOM 787 C CA . LEU A 1 99 ? -11.842 1.271 17.152 1.00 89.69 99 LEU A CA 1
ATOM 788 C C . LEU A 1 99 ? -10.733 1.705 18.116 1.00 89.69 99 LEU A C 1
ATOM 790 O O . LEU A 1 99 ? -10.370 2.881 18.133 1.00 89.69 99 LEU A O 1
ATOM 794 N N . PRO A 1 100 ? -10.159 0.771 18.897 1.00 91.69 100 PRO A N 1
ATOM 795 C CA . PRO A 1 100 ? -9.063 1.093 19.799 1.00 91.69 100 PRO A CA 1
ATOM 796 C C . PRO A 1 100 ? -7.872 1.695 19.055 1.00 91.69 100 PRO A C 1
ATOM 798 O O . PRO A 1 100 ? -7.514 1.255 17.959 1.00 91.69 100 PRO A O 1
ATOM 801 N N . ARG A 1 101 ? -7.213 2.665 19.679 1.00 92.38 101 ARG A N 1
ATOM 802 C CA . ARG A 1 101 ? -5.951 3.210 19.180 1.00 92.38 101 ARG A CA 1
ATOM 803 C C . ARG A 1 101 ? -4.871 2.119 19.169 1.00 92.38 101 ARG A C 1
ATOM 805 O O . ARG A 1 101 ? -4.834 1.264 20.050 1.00 92.38 101 ARG A O 1
ATOM 812 N N . ARG A 1 102 ? -3.995 2.131 18.162 1.00 91.06 102 ARG A N 1
ATOM 813 C CA . ARG A 1 102 ? -2.865 1.190 18.040 1.00 91.06 102 ARG A CA 1
ATOM 814 C C . ARG A 1 102 ? -1.579 1.845 18.535 1.00 91.06 102 ARG A C 1
ATOM 816 O O . ARG A 1 102 ? -0.723 2.236 17.738 1.00 91.06 102 ARG A O 1
ATOM 823 N N . ASP A 1 103 ? -1.464 1.990 19.849 1.00 85.06 103 ASP A N 1
ATOM 824 C CA . ASP A 1 103 ? -0.254 2.533 20.464 1.00 85.06 103 ASP A CA 1
ATOM 825 C C . ASP A 1 103 ? 0.958 1.629 20.183 1.00 85.06 103 ASP A C 1
ATOM 827 O O . ASP A 1 103 ? 0.838 0.415 20.037 1.00 85.06 103 ASP A O 1
ATOM 831 N N . GLY A 1 104 ? 2.132 2.239 20.004 1.00 80.12 104 GLY A N 1
ATOM 832 C CA . GLY A 1 104 ? 3.355 1.539 19.588 1.00 80.12 104 GLY A CA 1
ATOM 833 C C . GLY A 1 104 ? 3.540 1.380 18.070 1.00 80.12 104 GLY A C 1
ATOM 834 O O . GLY A 1 104 ? 4.682 1.255 17.630 1.00 80.12 104 GLY A O 1
ATOM 835 N N . SER A 1 105 ? 2.480 1.516 17.256 1.00 81.31 105 SER A N 1
ATOM 836 C CA . SER A 1 105 ? 2.560 1.403 15.781 1.00 81.31 105 SER A CA 1
ATOM 837 C C . SER A 1 105 ? 3.572 2.376 15.157 1.00 81.31 105 SER A C 1
ATOM 839 O O . SER A 1 105 ? 4.262 2.033 14.198 1.00 81.31 105 SER A O 1
ATOM 841 N N . GLN A 1 106 ? 3.733 3.559 15.757 1.00 83.69 106 GLN A N 1
ATOM 842 C CA . GLN A 1 106 ? 4.652 4.594 15.283 1.00 83.69 106 GLN A CA 1
ATOM 843 C C . GLN A 1 106 ? 6.102 4.091 15.177 1.00 83.69 106 GLN A C 1
ATOM 845 O O . GLN A 1 106 ? 6.795 4.370 14.197 1.00 83.69 106 GLN A O 1
ATOM 850 N N . ALA A 1 107 ? 6.557 3.319 16.169 1.00 86.06 107 ALA A N 1
ATOM 851 C CA . ALA A 1 107 ? 7.908 2.769 16.171 1.00 86.06 107 ALA A CA 1
ATOM 852 C C . ALA A 1 107 ? 8.096 1.735 15.049 1.00 86.06 107 ALA A C 1
ATOM 854 O O . ALA A 1 107 ? 9.168 1.676 14.441 1.00 86.06 107 ALA A O 1
ATOM 855 N N . ASP A 1 108 ? 7.060 0.949 14.750 1.00 87.81 108 ASP A N 1
ATOM 856 C CA . ASP A 1 108 ? 7.076 -0.026 13.658 1.00 87.81 108 ASP A CA 1
ATOM 857 C C . ASP A 1 108 ? 7.121 0.667 12.297 1.00 87.81 108 ASP A C 1
ATOM 859 O O . ASP A 1 108 ? 7.905 0.274 11.429 1.00 87.81 108 ASP A O 1
ATOM 863 N N . PHE A 1 109 ? 6.359 1.749 12.124 1.00 90.81 109 PHE A N 1
ATOM 864 C CA . PHE A 1 109 ? 6.395 2.546 10.902 1.00 90.81 109 PHE A CA 1
ATOM 865 C C . PHE A 1 109 ? 7.787 3.110 10.619 1.00 90.81 109 PHE A C 1
ATOM 867 O O . PHE A 1 109 ? 8.281 3.009 9.490 1.00 90.81 109 PHE A O 1
ATOM 874 N N . ASP A 1 110 ? 8.434 3.697 11.627 1.00 90.44 110 ASP A N 1
ATOM 875 C CA . ASP A 1 110 ? 9.739 4.330 11.446 1.00 90.44 110 ASP A CA 1
ATOM 876 C C . ASP A 1 110 ? 10.816 3.289 11.117 1.00 90.44 110 ASP A C 1
ATOM 878 O O . ASP A 1 110 ? 11.602 3.481 10.181 1.00 90.44 110 ASP A O 1
ATOM 882 N N . LYS A 1 111 ? 10.795 2.138 11.801 1.00 90.88 111 LYS A N 1
ATOM 883 C CA . LYS A 1 111 ? 11.674 0.998 11.496 1.00 90.88 111 LYS A CA 1
ATOM 884 C C . LYS A 1 111 ? 11.430 0.455 10.091 1.00 90.88 111 LYS A C 1
ATOM 886 O O . LYS A 1 111 ? 12.389 0.198 9.365 1.00 90.88 111 LYS A O 1
ATOM 891 N N . MET A 1 112 ? 10.171 0.327 9.671 1.00 92.50 112 MET A N 1
ATOM 892 C CA . MET A 1 112 ? 9.827 -0.158 8.334 1.00 92.50 112 MET A CA 1
ATOM 893 C C . MET A 1 112 ? 10.302 0.808 7.245 1.00 92.50 112 MET A C 1
ATOM 895 O O . MET A 1 112 ? 10.871 0.390 6.236 1.00 92.50 112 MET A O 1
ATOM 899 N N . CYS A 1 113 ? 10.151 2.116 7.464 1.00 92.94 113 CYS A N 1
ATOM 900 C CA . CYS A 1 113 ? 10.679 3.129 6.556 1.00 92.94 113 CYS A CA 1
ATOM 901 C C . CYS A 1 113 ? 12.205 3.050 6.434 1.00 92.94 113 CYS A C 1
ATOM 903 O O . CYS A 1 113 ? 12.743 3.135 5.329 1.00 92.94 113 CYS A O 1
ATOM 905 N N . GLN A 1 114 ? 12.910 2.889 7.556 1.00 91.06 114 GLN A N 1
ATOM 906 C CA . GLN A 1 114 ? 14.366 2.738 7.564 1.00 91.06 114 GLN A CA 1
ATOM 907 C C . GLN A 1 114 ? 14.806 1.464 6.839 1.00 91.06 114 GLN A C 1
ATOM 909 O O . GLN A 1 114 ? 15.700 1.525 5.994 1.00 91.06 114 GLN A O 1
ATOM 914 N N . LEU A 1 115 ? 14.141 0.338 7.108 1.00 92.31 115 LEU A N 1
ATOM 915 C CA . LEU A 1 115 ? 14.413 -0.942 6.461 1.00 92.31 115 LEU A CA 1
ATOM 916 C C . LEU A 1 115 ? 14.246 -0.841 4.943 1.00 92.31 115 LEU A C 1
ATOM 918 O O . LEU A 1 115 ? 15.162 -1.178 4.199 1.00 92.31 115 LEU A O 1
ATOM 922 N N . LEU A 1 116 ? 13.110 -0.328 4.468 1.00 93.62 116 LEU A N 1
ATOM 923 C CA . LEU A 1 116 ? 12.810 -0.271 3.036 1.00 93.62 116 LEU A CA 1
ATOM 924 C C . LEU A 1 116 ? 13.714 0.702 2.278 1.00 93.62 116 LEU A C 1
ATOM 926 O O . LEU A 1 116 ? 14.141 0.392 1.164 1.00 93.62 116 LEU A O 1
ATOM 930 N N . ARG A 1 117 ? 14.082 1.834 2.891 1.00 92.19 117 ARG A N 1
ATOM 931 C CA . ARG A 1 117 ? 15.116 2.722 2.334 1.00 92.19 117 ARG A CA 1
ATOM 932 C C . ARG A 1 117 ? 16.465 2.017 2.267 1.00 92.19 117 ARG A C 1
ATOM 934 O O . ARG A 1 117 ? 17.126 2.091 1.237 1.00 92.19 117 ARG A O 1
ATOM 941 N N . GLY A 1 118 ? 16.850 1.306 3.329 1.00 89.44 118 GLY A N 1
ATOM 942 C CA . GLY A 1 118 ? 18.088 0.526 3.371 1.00 89.44 118 GLY A CA 1
ATOM 943 C C . GLY A 1 118 ? 18.131 -0.585 2.319 1.00 89.44 118 GLY A C 1
ATOM 944 O O . GLY A 1 118 ? 19.184 -0.854 1.753 1.00 89.44 118 GLY A O 1
ATOM 945 N N . LEU A 1 119 ? 16.977 -1.173 1.995 1.00 90.44 119 LEU A N 1
ATOM 946 C CA . LEU A 1 119 ? 16.811 -2.146 0.913 1.00 90.44 119 LEU A CA 1
ATOM 947 C C . LEU A 1 119 ? 16.746 -1.510 -0.488 1.00 90.44 119 LEU A C 1
ATOM 949 O O . LEU A 1 119 ? 16.640 -2.238 -1.469 1.00 90.44 119 LEU A O 1
ATOM 953 N N . GLY A 1 120 ? 16.811 -0.180 -0.614 1.00 91.62 120 GLY A N 1
ATOM 954 C CA . GLY A 1 120 ? 16.841 0.519 -1.902 1.00 91.62 120 GLY A CA 1
ATOM 955 C C . GLY A 1 120 ? 15.473 0.752 -2.550 1.00 91.62 120 GLY A C 1
ATOM 956 O O . GLY A 1 120 ? 15.404 0.939 -3.768 1.00 91.62 120 GLY A O 1
ATOM 957 N N . TYR A 1 121 ? 14.385 0.739 -1.773 1.00 95.69 121 TYR A N 1
ATOM 958 C CA . TYR A 1 121 ? 13.044 1.066 -2.264 1.00 95.69 121 TYR A CA 1
ATOM 959 C C . TYR A 1 121 ? 12.756 2.567 -2.192 1.00 95.69 121 TYR A C 1
ATOM 961 O O . TYR A 1 121 ? 13.151 3.261 -1.252 1.00 95.69 121 TYR A O 1
ATOM 969 N N . ARG A 1 122 ? 11.979 3.064 -3.159 1.00 96.44 122 ARG A N 1
ATOM 970 C CA . ARG A 1 122 ? 11.375 4.399 -3.087 1.00 96.44 122 ARG A CA 1
ATOM 971 C C . ARG A 1 122 ? 10.024 4.300 -2.385 1.00 96.44 122 ARG A C 1
ATOM 973 O O . ARG A 1 122 ? 9.121 3.635 -2.881 1.00 96.44 122 ARG A O 1
ATOM 980 N N . ILE A 1 123 ? 9.897 4.965 -1.241 1.00 96.75 123 ILE A N 1
ATOM 981 C CA . ILE A 1 123 ? 8.730 4.840 -0.362 1.00 96.75 123 ILE A CA 1
ATOM 982 C C . ILE A 1 123 ? 7.713 5.948 -0.644 1.00 96.75 123 ILE A C 1
ATOM 984 O O . ILE A 1 123 ? 8.073 7.124 -0.655 1.00 96.75 123 ILE A O 1
ATOM 988 N N . GLY A 1 124 ? 6.447 5.571 -0.804 1.00 96.88 124 GLY A N 1
ATOM 989 C CA . GLY A 1 124 ? 5.290 6.439 -0.600 1.00 96.88 124 GLY A CA 1
ATOM 990 C C . GLY A 1 124 ? 4.502 5.949 0.612 1.00 96.88 124 GLY A C 1
ATOM 991 O O . GLY A 1 124 ? 4.189 4.763 0.700 1.00 96.88 124 GLY A O 1
ATOM 992 N N . SER A 1 125 ? 4.179 6.837 1.548 1.00 96.75 125 SER A N 1
ATOM 993 C CA . SER A 1 125 ? 3.454 6.475 2.767 1.00 96.75 125 SER A CA 1
ATOM 994 C C . SER A 1 125 ? 2.252 7.378 3.019 1.00 96.75 125 SER A C 1
ATOM 996 O O . SER A 1 125 ? 2.259 8.554 2.659 1.00 96.75 125 SER A O 1
ATOM 998 N N . ARG A 1 126 ? 1.215 6.822 3.652 1.00 97.50 126 ARG A N 1
ATOM 999 C CA . ARG A 1 126 ? 0.068 7.570 4.179 1.00 97.50 126 ARG A CA 1
ATOM 1000 C C . ARG A 1 126 ? -0.281 7.064 5.577 1.00 97.50 126 ARG A C 1
ATOM 1002 O O . ARG A 1 126 ? -0.162 5.868 5.846 1.00 97.50 126 ARG A O 1
ATOM 1009 N N . ARG A 1 127 ? -0.707 7.982 6.446 1.00 96.38 127 ARG A N 1
ATOM 1010 C CA . ARG A 1 127 ? -1.142 7.683 7.814 1.00 96.38 127 ARG A CA 1
ATOM 1011 C C . ARG A 1 127 ? -2.609 8.036 8.014 1.00 96.38 127 ARG A C 1
ATOM 1013 O O . ARG A 1 127 ? -3.067 9.006 7.418 1.00 96.38 127 ARG A O 1
ATOM 1020 N N . ASN A 1 128 ? -3.291 7.275 8.865 1.00 96.44 128 ASN A N 1
ATOM 1021 C CA . ASN A 1 128 ? -4.671 7.489 9.299 1.00 96.44 128 ASN A CA 1
ATOM 1022 C C . ASN A 1 128 ? 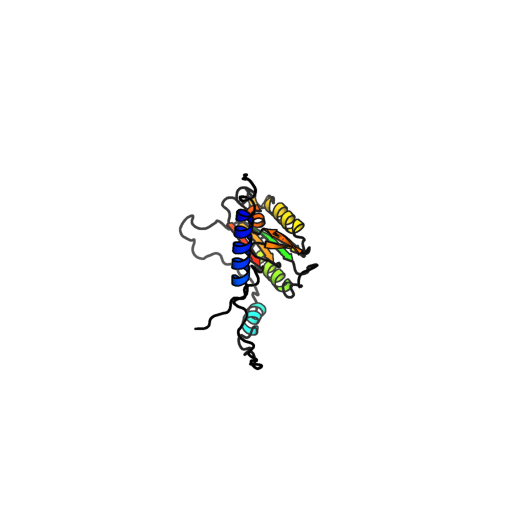-5.637 7.763 8.137 1.00 96.44 128 ASN A C 1
ATOM 1024 O O . ASN A 1 128 ? -6.316 8.787 8.085 1.00 96.44 128 ASN A O 1
ATOM 1028 N N . VAL A 1 129 ? -5.677 6.835 7.184 1.00 97.81 129 VAL A N 1
ATOM 1029 C CA . VAL A 1 129 ? -6.517 6.926 5.987 1.00 97.81 129 VAL A CA 1
ATOM 1030 C C . VAL A 1 129 ? -7.807 6.121 6.126 1.00 97.81 129 VAL A C 1
ATOM 1032 O O . VAL A 1 129 ? -7.833 5.019 6.685 1.00 97.81 129 VAL A O 1
ATOM 1035 N N . THR A 1 130 ? -8.878 6.654 5.540 1.00 98.12 130 THR A N 1
ATOM 1036 C CA . THR A 1 130 ? -10.172 5.967 5.449 1.00 98.12 130 THR A CA 1
ATOM 1037 C C . THR A 1 130 ? -10.087 4.745 4.534 1.00 98.12 130 THR A C 1
ATOM 1039 O O . THR A 1 130 ? -9.189 4.641 3.694 1.00 98.12 130 THR A O 1
ATOM 1042 N N . ALA A 1 131 ? -11.057 3.833 4.622 1.00 97.44 131 ALA A N 1
ATOM 1043 C CA . ALA A 1 131 ? -11.108 2.651 3.758 1.00 97.44 131 ALA A CA 1
ATOM 1044 C C . ALA A 1 131 ? -11.122 3.019 2.260 1.00 97.44 131 ALA A C 1
ATOM 1046 O O . ALA A 1 131 ? -10.497 2.356 1.427 1.00 97.44 131 ALA A O 1
ATOM 1047 N N . ARG A 1 132 ? -11.807 4.115 1.911 1.00 98.00 132 ARG A N 1
ATOM 1048 C CA . ARG A 1 132 ? -11.829 4.639 0.541 1.00 98.00 132 ARG A CA 1
ATOM 1049 C C . ARG A 1 132 ? -10.446 5.124 0.119 1.00 98.00 132 ARG A C 1
ATOM 1051 O O . ARG A 1 132 ? -9.979 4.766 -0.960 1.00 98.00 132 ARG A O 1
ATOM 1058 N N . ASP A 1 133 ? -9.793 5.905 0.970 1.00 98.06 133 ASP A N 1
ATOM 1059 C CA . ASP A 1 133 ? -8.512 6.521 0.631 1.00 98.06 133 ASP A CA 1
ATOM 1060 C C . ASP A 1 133 ? -7.371 5.486 0.627 1.00 98.06 133 ASP A C 1
ATOM 1062 O O . ASP A 1 133 ? -6.411 5.643 -0.125 1.00 98.06 133 ASP A O 1
ATOM 1066 N N . MET A 1 134 ? -7.499 4.378 1.374 1.00 98.00 134 MET A N 1
ATOM 1067 C CA . MET A 1 134 ? -6.624 3.204 1.240 1.00 98.00 134 MET A CA 1
ATOM 1068 C C . MET A 1 134 ? -6.687 2.612 -0.171 1.00 98.00 134 MET A C 1
ATOM 1070 O O . MET A 1 134 ? -5.650 2.363 -0.787 1.00 98.00 134 MET A O 1
ATOM 1074 N N . MET A 1 135 ? -7.898 2.388 -0.691 1.00 98.19 135 MET A N 1
ATOM 1075 C CA . MET A 1 135 ? -8.089 1.868 -2.048 1.00 98.19 135 MET A CA 1
ATOM 1076 C C . MET A 1 135 ? -7.606 2.862 -3.100 1.00 98.19 135 MET A C 1
ATOM 1078 O O . MET A 1 135 ? -6.932 2.460 -4.044 1.00 98.19 135 MET A O 1
ATOM 1082 N N . GLN A 1 136 ? -7.889 4.152 -2.909 1.00 98.19 136 GLN A N 1
ATOM 1083 C CA . GLN A 1 136 ? -7.407 5.199 -3.803 1.00 98.19 136 GLN A CA 1
ATOM 1084 C C . GLN A 1 136 ? -5.877 5.247 -3.835 1.00 98.19 136 GLN A C 1
ATOM 1086 O O . GLN A 1 136 ? -5.290 5.305 -4.910 1.00 98.19 136 GLN A O 1
ATOM 1091 N N . PHE A 1 137 ? -5.217 5.178 -2.680 1.00 98.31 137 PHE A N 1
ATOM 1092 C CA . PHE A 1 137 ? -3.760 5.187 -2.632 1.00 98.31 137 PHE A CA 1
ATOM 1093 C C . PHE A 1 137 ? -3.153 3.949 -3.300 1.00 98.31 137 PHE A C 1
ATOM 1095 O O . PHE A 1 137 ? -2.153 4.063 -4.003 1.00 98.31 137 PHE A O 1
ATOM 1102 N N . MET A 1 138 ? -3.786 2.782 -3.149 1.00 97.88 138 MET A N 1
ATOM 1103 C CA . MET A 1 138 ? -3.384 1.565 -3.856 1.00 97.88 138 MET A CA 1
ATOM 1104 C C . MET A 1 138 ? -3.548 1.695 -5.376 1.00 97.88 138 MET A C 1
ATOM 1106 O O . MET A 1 138 ? -2.683 1.246 -6.125 1.00 97.88 138 MET A O 1
ATOM 1110 N N . ASP A 1 139 ? -4.624 2.337 -5.834 1.00 97.50 139 ASP A N 1
ATOM 1111 C CA . ASP A 1 139 ? -4.853 2.609 -7.254 1.00 97.50 139 ASP A CA 1
ATOM 1112 C C . ASP A 1 139 ? -3.813 3.590 -7.812 1.00 97.50 139 ASP A C 1
ATOM 1114 O O . ASP A 1 139 ? -3.184 3.308 -8.831 1.00 97.50 139 ASP A O 1
ATOM 1118 N N . GLU A 1 140 ? -3.550 4.691 -7.104 1.00 97.69 140 GLU A N 1
ATOM 1119 C CA . GLU A 1 140 ? -2.491 5.648 -7.442 1.00 97.69 140 GLU A CA 1
ATOM 1120 C C . GLU A 1 140 ? -1.111 4.985 -7.475 1.00 97.69 140 GLU A C 1
ATOM 1122 O O . GLU A 1 140 ? -0.301 5.272 -8.355 1.00 97.69 140 GLU A O 1
ATOM 1127 N N . PHE A 1 141 ? -0.835 4.086 -6.529 1.00 97.69 141 PHE A N 1
ATOM 1128 C CA . PHE A 1 141 ? 0.411 3.337 -6.476 1.00 97.69 141 PHE A CA 1
ATOM 1129 C C . PHE A 1 141 ? 0.534 2.355 -7.644 1.00 97.69 141 PHE A C 1
ATOM 1131 O O . PHE A 1 141 ? 1.613 2.242 -8.220 1.00 97.69 141 PHE A O 1
ATOM 1138 N N . ALA A 1 142 ? -0.542 1.665 -8.026 1.00 97.06 142 ALA A N 1
ATOM 1139 C CA . ALA A 1 142 ? -0.535 0.681 -9.108 1.00 97.06 142 ALA A CA 1
ATOM 1140 C C . ALA A 1 142 ? -0.259 1.301 -10.489 1.00 97.06 142 ALA A C 1
ATOM 1142 O O . ALA A 1 142 ? 0.372 0.656 -11.327 1.00 97.06 142 ALA A O 1
ATOM 1143 N N . VAL A 1 143 ? -0.688 2.547 -10.722 1.00 96.69 143 VAL A N 1
ATOM 1144 C CA . VAL A 1 143 ? -0.509 3.246 -12.011 1.00 96.69 143 VAL A CA 1
ATOM 1145 C C . VAL A 1 143 ? 0.825 3.987 -12.138 1.00 96.69 143 VAL A C 1
ATOM 1147 O O . VAL A 1 143 ? 1.070 4.645 -13.148 1.00 96.69 143 VAL A O 1
ATOM 1150 N N . ARG A 1 144 ? 1.706 3.898 -11.134 1.00 96.38 144 ARG A N 1
ATOM 1151 C CA . ARG A 1 144 ? 3.001 4.587 -11.158 1.00 96.38 144 ARG A CA 1
ATOM 1152 C C . ARG A 1 144 ? 3.869 4.099 -12.326 1.00 96.38 144 ARG A C 1
ATOM 1154 O O . ARG A 1 144 ? 4.164 2.901 -12.393 1.00 96.38 144 ARG A O 1
ATOM 1161 N N . PRO A 1 145 ? 4.327 4.994 -13.223 1.00 95.50 145 PRO A N 1
ATOM 1162 C CA . PRO A 1 145 ? 5.157 4.597 -14.358 1.00 95.50 145 PRO A CA 1
ATOM 1163 C C . PRO A 1 145 ? 6.515 4.042 -13.915 1.00 95.50 145 PRO A C 1
ATOM 1165 O O . PRO A 1 145 ? 7.095 3.208 -14.600 1.00 95.50 145 PRO A O 1
ATOM 1168 N N . GLU A 1 146 ? 7.007 4.415 -12.731 1.00 95.38 146 GLU A N 1
ATOM 1169 C CA . GLU A 1 146 ? 8.304 3.941 -12.240 1.00 95.38 146 GLU A CA 1
ATOM 1170 C C . GLU A 1 146 ? 8.348 2.428 -11.971 1.00 95.38 146 GLU A C 1
ATOM 1172 O O . GLU A 1 146 ? 9.437 1.859 -11.884 1.00 95.38 146 GLU A O 1
ATOM 1177 N N . HIS A 1 147 ? 7.192 1.755 -11.898 1.00 96.19 147 HIS A N 1
ATOM 1178 C CA . HIS A 1 147 ? 7.129 0.291 -11.863 1.00 96.19 147 HIS A CA 1
ATOM 1179 C C . HIS A 1 147 ? 7.716 -0.358 -13.114 1.00 96.19 147 HIS A C 1
ATOM 1181 O O . HIS A 1 147 ? 8.135 -1.507 -13.039 1.00 96.19 147 HIS A O 1
ATOM 1187 N N . GLU A 1 148 ? 7.752 0.334 -14.255 1.00 95.06 148 GLU A N 1
ATOM 1188 C CA . GLU A 1 148 ? 8.324 -0.190 -15.498 1.00 95.06 148 GLU A CA 1
ATOM 1189 C C . GLU A 1 148 ? 9.841 -0.383 -15.383 1.00 95.06 148 GLU A C 1
ATOM 1191 O O . GLU A 1 148 ? 10.350 -1.452 -15.720 1.00 95.06 148 GLU A O 1
ATOM 1196 N N . ALA A 1 149 ? 10.544 0.600 -14.817 1.00 94.25 149 ALA A N 1
ATOM 1197 C CA . ALA A 1 149 ? 11.996 0.567 -14.635 1.00 94.25 149 ALA A CA 1
ATOM 1198 C C . ALA A 1 149 ? 12.442 -0.200 -13.376 1.00 94.25 149 ALA A C 1
ATOM 1200 O O . ALA A 1 149 ? 13.594 -0.616 -13.273 1.00 94.25 149 ALA A O 1
ATOM 1201 N N . ALA A 1 150 ? 11.553 -0.372 -12.397 1.00 94.81 150 ALA A N 1
ATOM 1202 C CA . ALA A 1 150 ? 11.859 -1.098 -11.171 1.00 94.81 150 ALA A CA 1
ATOM 1203 C C . ALA A 1 150 ? 11.628 -2.609 -11.323 1.00 94.81 150 ALA A C 1
ATOM 1205 O O . ALA A 1 150 ? 10.804 -3.038 -12.128 1.00 94.81 150 ALA A O 1
ATOM 1206 N N . HIS A 1 151 ? 12.322 -3.433 -10.535 1.00 94.56 151 HIS A N 1
ATOM 1207 C CA . HIS A 1 151 ? 12.221 -4.896 -10.621 1.00 94.56 151 HIS A CA 1
ATOM 1208 C C . HIS A 1 151 ? 11.260 -5.524 -9.601 1.00 94.56 151 HIS A C 1
ATOM 1210 O O . HIS A 1 151 ? 10.890 -6.694 -9.725 1.00 94.56 151 HIS A O 1
ATOM 1216 N N . SER A 1 152 ? 10.822 -4.761 -8.600 1.00 95.50 152 SER A N 1
ATOM 1217 C CA . SER A 1 152 ? 9.918 -5.245 -7.558 1.00 95.50 152 SER A CA 1
ATOM 1218 C C . SER A 1 152 ? 8.966 -4.162 -7.052 1.00 95.50 152 SER A C 1
ATOM 1220 O O . SER A 1 152 ? 9.165 -2.968 -7.277 1.00 95.50 152 SER A O 1
ATOM 1222 N N . ALA A 1 153 ? 7.918 -4.578 -6.347 1.00 96.94 153 ALA A N 1
ATOM 1223 C CA . ALA A 1 153 ? 7.070 -3.682 -5.574 1.00 96.94 153 ALA A CA 1
ATOM 1224 C C . ALA A 1 153 ? 6.777 -4.280 -4.201 1.00 96.94 153 ALA A C 1
ATOM 1226 O O . ALA A 1 153 ? 6.602 -5.495 -4.066 1.00 96.94 153 ALA A O 1
ATOM 1227 N N . MET A 1 154 ? 6.680 -3.418 -3.191 1.00 97.31 154 MET A N 1
ATOM 1228 C CA . MET A 1 154 ? 6.279 -3.815 -1.848 1.00 97.31 154 MET A CA 1
ATOM 1229 C C . MET A 1 154 ? 5.086 -2.997 -1.361 1.00 97.31 154 MET A C 1
ATOM 1231 O O . MET A 1 154 ? 4.998 -1.796 -1.599 1.00 97.31 154 MET A O 1
ATOM 1235 N N . CYS A 1 155 ? 4.167 -3.645 -0.660 1.00 97.44 155 CYS A N 1
ATOM 1236 C CA . CYS A 1 155 ? 3.057 -2.997 0.012 1.00 97.44 155 CYS A CA 1
ATOM 1237 C C . CYS A 1 155 ? 3.031 -3.435 1.475 1.00 97.44 155 CYS A C 1
ATOM 1239 O O . CYS A 1 155 ? 2.937 -4.624 1.771 1.00 97.44 155 CYS A O 1
ATOM 1241 N N . VAL A 1 156 ? 3.117 -2.468 2.380 1.00 97.56 156 VAL A N 1
ATOM 1242 C CA . VAL A 1 156 ? 3.017 -2.674 3.820 1.00 97.56 156 VAL A CA 1
ATOM 1243 C C . VAL A 1 156 ? 1.746 -2.003 4.313 1.00 97.56 156 VAL A C 1
ATOM 1245 O O . VAL A 1 156 ? 1.544 -0.812 4.080 1.00 97.56 156 VAL A O 1
ATOM 1248 N N . VAL A 1 157 ? 0.886 -2.754 4.992 1.00 96.88 157 VAL A N 1
ATOM 1249 C CA . VAL A 1 157 ? -0.345 -2.228 5.588 1.00 96.88 157 VAL A CA 1
ATOM 1250 C C . VAL A 1 157 ? -0.381 -2.608 7.060 1.00 96.88 157 VAL A C 1
ATOM 1252 O O . VAL A 1 157 ? -0.333 -3.788 7.396 1.00 96.88 157 VAL A O 1
ATOM 1255 N N . MET A 1 158 ? -0.468 -1.604 7.928 1.00 95.88 158 MET A N 1
ATOM 1256 C CA . MET A 1 158 ? -0.509 -1.744 9.383 1.00 95.88 158 MET A CA 1
ATOM 1257 C C . MET A 1 158 ? -1.801 -1.104 9.886 1.00 95.88 158 MET A C 1
ATOM 1259 O O . MET A 1 158 ? -1.930 0.119 9.897 1.00 95.88 158 MET A O 1
ATOM 1263 N N . THR A 1 159 ? -2.790 -1.924 10.233 1.00 95.75 159 THR A N 1
ATOM 1264 C CA . THR A 1 159 ? -4.133 -1.461 10.613 1.00 95.75 159 THR A CA 1
ATOM 1265 C C . THR A 1 159 ? -4.863 -2.522 11.444 1.00 95.75 159 THR A C 1
ATOM 1267 O O . THR A 1 159 ? -4.363 -3.630 11.632 1.00 95.75 159 THR A O 1
ATOM 1270 N N . HIS A 1 160 ? -6.053 -2.206 11.953 1.00 94.94 160 HIS A N 1
ATOM 1271 C CA . HIS A 1 160 ? -6.970 -3.232 12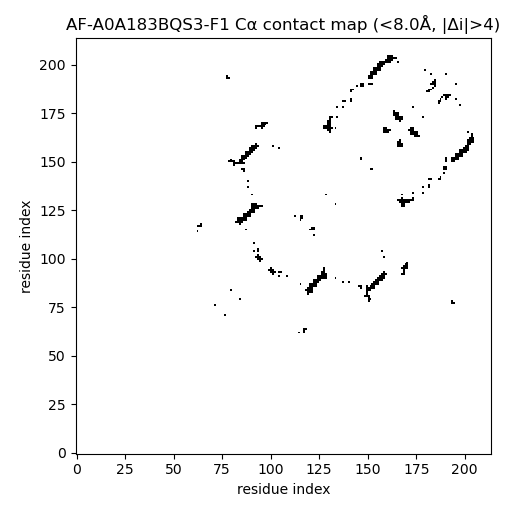.447 1.00 94.94 160 HIS A CA 1
ATOM 1272 C C . HIS A 1 160 ? -7.470 -4.101 11.300 1.00 94.94 160 HIS A C 1
ATOM 1274 O O . HIS A 1 160 ? -7.611 -3.653 10.163 1.00 94.94 160 HIS A O 1
ATOM 1280 N N . GLY A 1 161 ? -7.780 -5.353 11.602 1.00 92.50 161 GLY A N 1
ATOM 1281 C CA . GLY A 1 161 ? -8.271 -6.291 10.606 1.00 92.50 161 GLY A CA 1
ATOM 1282 C C . GLY A 1 161 ? -9.287 -7.254 11.178 1.00 92.50 161 GLY A C 1
ATOM 1283 O O . GLY A 1 161 ? -9.400 -7.451 12.387 1.00 92.50 161 GLY A O 1
ATOM 1284 N N . GLU A 1 162 ? -10.006 -7.875 10.266 1.00 90.69 162 GLU A N 1
ATOM 1285 C CA . GLU A 1 162 ? -10.827 -9.049 10.515 1.00 90.69 162 GLU A CA 1
ATOM 1286 C C . GLU A 1 162 ? -10.638 -10.005 9.333 1.00 90.69 162 GLU A C 1
ATOM 1288 O O . GLU A 1 162 ? -9.947 -9.653 8.384 1.00 90.69 162 GLU A O 1
ATOM 1293 N N . TYR A 1 163 ? -11.173 -11.226 9.387 1.00 88.31 163 TYR A N 1
ATOM 1294 C CA . TYR A 1 163 ? -11.054 -12.231 8.321 1.00 88.31 163 TYR A CA 1
ATOM 1295 C C . TYR A 1 163 ? -11.106 -11.633 6.898 1.00 88.31 163 TYR A C 1
ATOM 1297 O O . TYR A 1 163 ? -12.161 -11.240 6.412 1.00 88.31 163 TYR A O 1
ATOM 1305 N N . ASP A 1 164 ? -9.938 -11.561 6.248 1.00 91.62 164 ASP A N 1
ATOM 1306 C CA . ASP A 1 164 ? -9.702 -10.995 4.910 1.00 91.62 164 ASP A CA 1
ATOM 1307 C C . ASP A 1 164 ? -10.217 -9.553 4.690 1.00 91.62 164 ASP A C 1
ATOM 1309 O O . ASP A 1 164 ? -10.474 -9.127 3.557 1.00 91.62 164 ASP A O 1
ATOM 1313 N N . LEU A 1 165 ? -10.318 -8.774 5.768 1.00 95.31 165 LEU A N 1
ATOM 1314 C CA . LEU A 1 165 ? -10.746 -7.379 5.811 1.00 95.31 165 LEU A CA 1
ATOM 1315 C C . LEU A 1 165 ? -9.696 -6.500 6.503 1.00 95.31 165 LEU A C 1
ATOM 1317 O O . LEU A 1 165 ? -9.137 -6.855 7.538 1.00 95.31 165 LEU A O 1
ATOM 1321 N N . LEU A 1 166 ? -9.470 -5.316 5.941 1.00 96.44 166 LEU A N 1
ATOM 1322 C CA . LEU A 1 166 ? -8.598 -4.273 6.478 1.00 96.44 166 LEU A CA 1
ATOM 1323 C C . LEU A 1 166 ? -9.450 -3.070 6.874 1.00 96.44 166 LEU A C 1
ATOM 1325 O O . LEU A 1 166 ? -10.255 -2.616 6.062 1.00 96.44 166 LEU A O 1
ATOM 1329 N N . TYR A 1 167 ? -9.276 -2.542 8.081 1.00 96.88 167 TYR A N 1
ATOM 1330 C CA . TYR A 1 167 ? -10.035 -1.381 8.543 1.00 96.88 167 TYR A CA 1
ATOM 1331 C C . TYR A 1 167 ? -9.392 -0.062 8.098 1.00 96.88 167 TYR A C 1
ATOM 1333 O O . TYR A 1 167 ? -8.175 0.129 8.193 1.00 96.88 167 TYR A O 1
ATOM 1341 N N . GLY A 1 168 ? -10.230 0.862 7.641 1.00 97.31 168 GLY A N 1
ATOM 1342 C CA . GLY A 1 168 ? -9.918 2.284 7.571 1.00 97.31 168 GLY A CA 1
ATOM 1343 C C . GLY A 1 168 ? -10.153 2.972 8.913 1.00 97.31 168 GLY A C 1
ATOM 1344 O O . GLY A 1 168 ? -10.784 2.409 9.810 1.00 97.31 168 GLY A O 1
ATOM 1345 N N . THR A 1 169 ? -9.671 4.205 9.045 1.00 97.19 169 THR A N 1
ATOM 1346 C CA . THR A 1 169 ? -9.895 5.024 10.252 1.00 97.19 169 THR A CA 1
ATOM 1347 C C . THR A 1 169 ? -11.368 5.332 10.513 1.00 97.19 169 THR A C 1
ATOM 1349 O O . THR A 1 169 ? -11.781 5.418 11.666 1.00 97.19 169 THR A O 1
ATOM 1352 N N . ASP A 1 170 ? -12.172 5.348 9.449 1.00 96.50 170 ASP A N 1
ATOM 1353 C CA . ASP A 1 170 ? -13.625 5.527 9.446 1.00 96.50 170 ASP A CA 1
ATOM 1354 C C . ASP A 1 170 ? -14.410 4.292 9.936 1.00 96.50 170 ASP A C 1
ATOM 1356 O O . ASP A 1 170 ? -15.638 4.244 9.840 1.00 96.50 170 ASP A O 1
ATOM 1360 N N . GLY A 1 171 ? -13.718 3.245 10.399 1.00 92.88 171 GLY A N 1
ATOM 1361 C CA . GLY A 1 171 ? -14.317 1.980 10.836 1.00 92.88 171 GLY A CA 1
ATOM 1362 C C . GLY A 1 171 ? -14.895 1.132 9.697 1.00 92.88 171 GLY A C 1
ATOM 1363 O O . GLY A 1 171 ? -15.412 0.042 9.938 1.00 92.88 171 GLY A O 1
ATOM 1364 N N . ARG A 1 172 ? -14.801 1.598 8.446 1.00 96.19 172 ARG A N 1
ATOM 1365 C CA . ARG A 1 172 ? -15.191 0.828 7.259 1.00 96.19 172 ARG A CA 1
ATOM 1366 C C . ARG A 1 172 ? -14.078 -0.131 6.862 1.00 96.19 172 ARG A C 1
ATOM 1368 O O . ARG A 1 172 ? -12.923 0.040 7.245 1.00 96.19 172 ARG A O 1
ATOM 1375 N N . THR A 1 173 ? -14.421 -1.135 6.060 1.00 96.00 173 THR A N 1
ATOM 1376 C CA . THR A 1 173 ? -13.486 -2.197 5.683 1.00 96.00 173 THR A CA 1
ATOM 1377 C C . THR A 1 173 ? -13.205 -2.254 4.188 1.00 96.00 173 THR A C 1
ATOM 1379 O O . THR A 1 173 ? -14.046 -1.959 3.337 1.00 96.00 173 THR A O 1
ATOM 1382 N N . VAL A 1 174 ? -11.987 -2.683 3.872 1.00 96.88 174 VAL A N 1
ATOM 1383 C CA . VAL A 1 174 ? -11.518 -3.021 2.533 1.00 96.88 174 VAL A CA 1
ATOM 1384 C C . VAL A 1 174 ? -11.257 -4.518 2.481 1.00 96.88 174 VAL A C 1
ATOM 1386 O O . VAL A 1 174 ? -10.571 -5.066 3.338 1.00 96.88 174 VAL A O 1
ATOM 1389 N N . ASN A 1 175 ? -11.761 -5.192 1.450 1.00 97.06 175 ASN A N 1
ATOM 1390 C CA . ASN A 1 175 ? -11.442 -6.599 1.239 1.00 97.06 175 ASN A CA 1
ATOM 1391 C C . ASN A 1 175 ? -9.977 -6.770 0.805 1.00 97.06 175 ASN A C 1
ATOM 1393 O O . ASN A 1 175 ? -9.558 -6.212 -0.213 1.00 97.06 175 ASN A O 1
ATOM 1397 N N . LEU A 1 176 ? -9.225 -7.584 1.547 1.00 95.44 176 LEU A N 1
ATOM 1398 C CA . LEU A 1 176 ? -7.799 -7.827 1.333 1.00 95.44 176 LEU A CA 1
ATOM 1399 C C . LEU A 1 176 ? -7.511 -8.374 -0.071 1.00 95.44 176 LEU A C 1
ATOM 1401 O O . LEU A 1 176 ? -6.578 -7.918 -0.729 1.00 95.44 176 LEU A O 1
ATOM 1405 N N . HIS A 1 177 ? -8.329 -9.305 -0.571 1.00 94.94 177 HIS A N 1
ATOM 1406 C CA . HIS A 1 177 ? -8.140 -9.858 -1.913 1.00 94.94 177 HIS A CA 1
ATOM 1407 C C . HIS A 1 177 ? -8.346 -8.802 -2.998 1.00 94.94 177 HIS A C 1
ATOM 1409 O O . HIS A 1 177 ? -7.555 -8.738 -3.937 1.00 94.94 177 HIS A O 1
ATOM 1415 N N . LYS A 1 178 ? -9.363 -7.939 -2.864 1.00 96.06 178 LYS A N 1
ATOM 1416 C CA . LYS A 1 178 ? -9.572 -6.811 -3.790 1.00 96.06 178 LYS A CA 1
ATOM 1417 C C . LYS A 1 178 ? -8.409 -5.826 -3.749 1.00 96.06 178 LYS A C 1
ATOM 1419 O O . LYS A 1 178 ? -7.999 -5.343 -4.801 1.00 96.06 178 LYS A O 1
ATOM 1424 N N . PHE A 1 179 ? -7.878 -5.562 -2.559 1.00 96.25 179 PHE A N 1
ATOM 1425 C CA . PHE A 1 179 ? -6.737 -4.679 -2.358 1.00 96.25 179 PHE A CA 1
ATOM 1426 C C . PHE A 1 179 ? -5.476 -5.231 -3.041 1.00 96.25 179 PHE A C 1
ATOM 1428 O O . PHE A 1 179 ? -4.920 -4.590 -3.929 1.00 96.25 179 PHE A O 1
ATOM 1435 N N . VAL A 1 180 ? -5.081 -6.470 -2.729 1.00 95.06 180 VAL A N 1
ATOM 1436 C CA . VAL A 1 180 ? -3.913 -7.147 -3.330 1.00 95.06 180 VAL A CA 1
ATOM 1437 C C . VAL A 1 180 ? -4.068 -7.324 -4.843 1.00 95.06 180 VAL A C 1
ATOM 1439 O O . VAL A 1 180 ? -3.098 -7.181 -5.592 1.00 95.06 180 VAL A O 1
ATOM 1442 N N . ALA A 1 181 ? -5.288 -7.581 -5.326 1.00 95.69 181 ALA A N 1
ATOM 1443 C CA . ALA A 1 181 ? -5.559 -7.753 -6.749 1.00 95.69 181 ALA A CA 1
ATOM 1444 C C . ALA A 1 181 ? -5.222 -6.511 -7.588 1.00 95.69 181 ALA A C 1
ATOM 1446 O O . ALA A 1 181 ? -5.013 -6.655 -8.792 1.00 95.69 181 ALA A O 1
ATOM 1447 N N . LYS A 1 182 ? -5.116 -5.309 -7.006 1.00 96.06 182 LYS A N 1
ATOM 1448 C CA . LYS A 1 182 ? -4.719 -4.102 -7.752 1.00 96.06 182 LYS A CA 1
ATOM 1449 C C . LYS A 1 182 ? -3.303 -4.177 -8.327 1.00 96.06 182 LYS A C 1
ATOM 1451 O O . LYS A 1 182 ? -3.058 -3.588 -9.371 1.00 96.06 182 LYS A O 1
ATOM 1456 N N . LEU A 1 183 ? -2.407 -4.972 -7.735 1.00 94.44 183 LEU A N 1
ATOM 1457 C CA . LEU A 1 183 ? -1.055 -5.195 -8.273 1.00 94.44 183 LEU A CA 1
ATOM 1458 C C . LEU A 1 183 ? -0.917 -6.509 -9.051 1.00 94.44 183 LEU A C 1
ATOM 1460 O O . LEU A 1 183 ? 0.195 -6.927 -9.369 1.00 94.44 183 LEU A O 1
ATOM 1464 N N . ASN A 1 184 ? -2.011 -7.201 -9.375 1.00 92.25 184 ASN A N 1
ATOM 1465 C CA . ASN A 1 184 ? -1.913 -8.384 -10.229 1.00 92.25 184 ASN A CA 1
ATOM 1466 C C . ASN A 1 184 ? -1.506 -8.002 -11.669 1.00 92.25 184 ASN A C 1
ATOM 1468 O O . ASN A 1 184 ? -1.569 -6.843 -12.074 1.00 92.25 184 ASN A O 1
ATOM 1472 N N . SER A 1 185 ? -1.132 -8.993 -12.481 1.00 91.19 185 SER A N 1
ATOM 1473 C CA . SER A 1 185 ? -0.658 -8.751 -13.853 1.00 91.19 185 SER A CA 1
ATOM 1474 C C . SER A 1 185 ? -1.702 -8.167 -14.811 1.00 91.19 185 SER A C 1
ATOM 1476 O O . SER A 1 185 ? -1.323 -7.735 -15.894 1.00 91.19 185 SER A O 1
ATOM 1478 N N . ARG A 1 186 ? -2.995 -8.184 -14.456 1.00 91.56 186 ARG A N 1
ATOM 1479 C CA . ARG A 1 186 ? -4.062 -7.565 -15.259 1.00 91.56 186 ARG A CA 1
ATOM 1480 C C . ARG A 1 186 ? -4.211 -6.080 -14.931 1.00 91.56 186 ARG A C 1
ATOM 1482 O O . ARG A 1 186 ? -4.338 -5.275 -15.840 1.00 91.56 186 ARG A O 1
ATOM 1489 N N . ASN A 1 187 ? -4.180 -5.739 -13.645 1.00 92.88 187 ASN A N 1
ATOM 1490 C CA . ASN A 1 187 ? -4.440 -4.390 -13.147 1.00 92.88 187 ASN A CA 1
ATOM 1491 C C . ASN A 1 187 ? -3.173 -3.523 -13.090 1.00 92.88 187 ASN A C 1
ATOM 1493 O O . ASN A 1 187 ? -3.268 -2.307 -13.202 1.00 92.88 187 ASN A O 1
ATOM 1497 N N . CYS A 1 188 ? -1.993 -4.139 -12.971 1.00 94.75 188 CYS A N 1
ATOM 1498 C CA . CYS A 1 188 ? -0.700 -3.462 -13.020 1.00 94.75 188 CYS A CA 1
ATOM 1499 C C . CYS A 1 188 ? 0.243 -4.179 -14.011 1.00 94.75 188 CYS A C 1
ATOM 1501 O O . CYS A 1 188 ? 1.069 -5.010 -13.610 1.00 94.75 188 CYS A O 1
ATOM 1503 N N . PRO A 1 189 ? 0.126 -3.891 -15.324 1.00 94.69 189 PRO A N 1
ATOM 1504 C CA . PRO A 1 189 ? 0.949 -4.521 -16.359 1.00 94.69 189 PRO A CA 1
ATOM 1505 C C . PRO A 1 189 ? 2.454 -4.295 -16.167 1.00 94.69 189 PRO A C 1
ATOM 1507 O O . PRO A 1 189 ? 3.241 -5.206 -16.415 1.00 94.69 189 PRO A O 1
ATOM 1510 N N . ASN A 1 190 ? 2.850 -3.134 -15.637 1.00 95.25 190 ASN A N 1
ATOM 1511 C CA . ASN A 1 190 ? 4.252 -2.775 -15.385 1.00 95.25 190 ASN A CA 1
ATOM 1512 C C . ASN A 1 190 ? 4.938 -3.674 -14.340 1.00 95.25 190 ASN A C 1
ATOM 1514 O O . ASN A 1 190 ? 6.166 -3.755 -14.306 1.00 95.25 190 ASN A O 1
ATOM 1518 N N . LEU A 1 191 ? 4.153 -4.382 -13.517 1.00 94.06 191 LEU A N 1
ATOM 1519 C CA . LEU A 1 191 ? 4.623 -5.374 -12.546 1.00 94.06 191 LEU A CA 1
ATOM 1520 C C . LEU A 1 191 ? 4.426 -6.826 -13.013 1.00 94.06 191 LEU A C 1
ATOM 1522 O O . LEU A 1 191 ? 4.561 -7.766 -12.218 1.00 94.06 191 LEU A O 1
ATOM 1526 N N . LYS A 1 192 ? 4.087 -7.062 -14.284 1.00 93.94 192 LYS A N 1
ATOM 1527 C CA . LYS A 1 192 ? 4.003 -8.416 -14.844 1.00 93.94 192 LYS A CA 1
ATOM 1528 C C . LYS A 1 192 ? 5.394 -9.061 -14.854 1.00 93.94 192 LYS A C 1
ATOM 1530 O O . LYS A 1 192 ? 6.362 -8.446 -15.274 1.00 93.94 192 LYS A O 1
ATOM 1535 N N . GLY A 1 193 ? 5.489 -10.296 -14.355 1.00 90.25 193 GLY A N 1
ATOM 1536 C CA . GLY A 1 193 ? 6.767 -11.017 -14.244 1.00 90.25 193 GLY A CA 1
ATOM 1537 C C . GLY A 1 193 ? 7.716 -10.505 -13.150 1.00 90.25 193 GLY A C 1
ATOM 1538 O O . GLY A 1 193 ? 8.808 -11.036 -13.018 1.00 90.25 193 GLY A 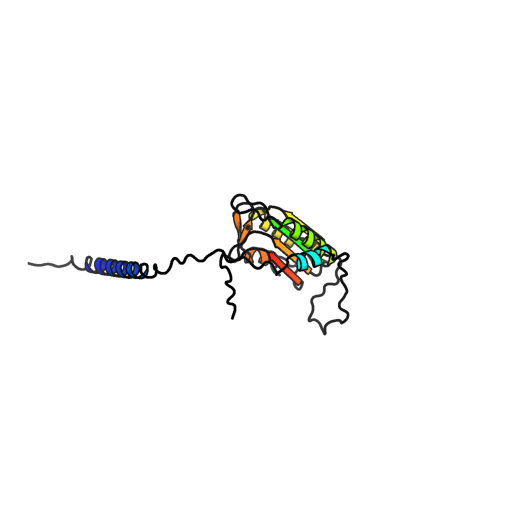O 1
ATOM 1539 N N . LYS A 1 194 ? 7.302 -9.513 -12.350 1.00 94.12 194 LYS A N 1
ATOM 1540 C CA . LYS A 1 194 ? 8.111 -8.901 -11.285 1.00 94.12 194 LYS A CA 1
ATOM 1541 C C . LYS A 1 194 ? 7.655 -9.325 -9.892 1.00 94.12 194 LYS A C 1
ATOM 1543 O O . LYS A 1 194 ? 6.465 -9.599 -9.683 1.00 94.12 194 LYS A O 1
ATOM 1548 N N . ALA A 1 195 ? 8.573 -9.337 -8.929 1.00 94.38 195 ALA A N 1
ATOM 1549 C CA . ALA A 1 195 ? 8.272 -9.700 -7.546 1.00 94.38 195 ALA A CA 1
ATOM 1550 C C . ALA A 1 195 ? 7.344 -8.668 -6.877 1.00 94.38 195 ALA A C 1
ATOM 1552 O O . ALA A 1 195 ? 7.552 -7.460 -6.983 1.00 94.38 195 ALA A O 1
ATOM 1553 N N . LYS A 1 196 ? 6.310 -9.153 -6.179 1.00 95.38 196 LYS A N 1
ATOM 1554 C CA . LYS A 1 196 ? 5.317 -8.339 -5.463 1.00 95.38 196 LYS A CA 1
ATOM 1555 C C . LYS A 1 196 ? 5.187 -8.855 -4.041 1.00 95.38 196 LYS A C 1
ATOM 1557 O O . LYS A 1 196 ? 4.765 -9.992 -3.847 1.00 95.38 196 LYS A O 1
ATOM 1562 N N . ILE A 1 197 ? 5.571 -8.037 -3.070 1.00 96.25 197 ILE A N 1
ATOM 1563 C CA . ILE A 1 197 ? 5.646 -8.434 -1.663 1.00 96.25 197 ILE A CA 1
ATOM 1564 C C . ILE A 1 197 ? 4.589 -7.665 -0.876 1.00 96.25 197 ILE A C 1
ATOM 1566 O O . ILE A 1 197 ? 4.493 -6.445 -0.989 1.00 96.25 197 ILE A O 1
ATOM 1570 N N . PHE A 1 198 ? 3.803 -8.377 -0.073 1.00 96.25 198 PHE A N 1
ATOM 1571 C CA . PHE A 1 198 ? 2.779 -7.794 0.789 1.00 96.25 198 PHE A CA 1
ATOM 1572 C C . PHE A 1 198 ? 3.071 -8.147 2.242 1.00 96.25 198 PHE A C 1
ATOM 1574 O O . PHE A 1 198 ? 3.197 -9.323 2.576 1.00 96.25 198 PHE A O 1
ATOM 1581 N N . VAL A 1 199 ? 3.153 -7.134 3.099 1.00 95.62 199 VAL A N 1
ATOM 1582 C CA . VAL A 1 199 ? 3.309 -7.283 4.548 1.00 95.62 199 VAL A CA 1
ATOM 1583 C C . VAL A 1 199 ? 2.073 -6.682 5.200 1.00 95.62 199 VAL A C 1
ATOM 1585 O O . VAL A 1 199 ? 1.867 -5.471 5.155 1.00 95.62 199 VAL A O 1
ATOM 1588 N N . ILE A 1 200 ? 1.217 -7.532 5.761 1.00 94.06 200 ILE A N 1
ATOM 1589 C CA . ILE A 1 200 ? -0.073 -7.125 6.324 1.00 94.06 200 ILE A CA 1
ATOM 1590 C C . ILE A 1 200 ? -0.044 -7.374 7.830 1.00 94.06 200 ILE A C 1
ATOM 1592 O O . ILE A 1 200 ? -0.192 -8.509 8.277 1.00 94.06 200 ILE A O 1
ATOM 1596 N N . GLN A 1 201 ? 0.143 -6.306 8.602 1.00 92.81 201 GLN A N 1
ATOM 1597 C CA . GLN A 1 201 ? 0.021 -6.320 10.055 1.00 92.81 201 GLN A CA 1
ATOM 1598 C C . GLN A 1 201 ? -1.411 -5.930 10.419 1.00 92.81 201 GLN A C 1
ATOM 1600 O O . GLN A 1 201 ? -1.730 -4.749 10.563 1.00 92.81 201 GLN A O 1
ATOM 1605 N N . ALA A 1 202 ? -2.275 -6.935 10.525 1.00 89.88 202 ALA A N 1
ATOM 1606 C CA . ALA A 1 202 ? -3.665 -6.774 10.925 1.00 89.88 202 ALA A CA 1
ATOM 1607 C C . ALA A 1 202 ? -4.192 -8.068 11.558 1.00 89.88 202 ALA A C 1
ATOM 1609 O O . ALA A 1 202 ? -3.756 -9.167 11.203 1.00 89.88 202 ALA A O 1
ATOM 1610 N N . CYS A 1 203 ? -5.142 -7.953 12.487 1.00 87.56 203 CYS A N 1
ATOM 1611 C CA . CYS A 1 203 ? -5.821 -9.121 13.045 1.00 87.56 203 CYS A CA 1
ATOM 1612 C C . CYS A 1 203 ? -6.597 -9.869 11.945 1.00 87.56 203 CYS A C 1
ATOM 1614 O O . CYS A 1 203 ? -7.061 -9.272 10.977 1.00 87.56 203 CYS A O 1
ATOM 1616 N N . ARG A 1 204 ? -6.771 -11.187 12.096 1.00 82.94 204 ARG A N 1
ATOM 1617 C CA . ARG A 1 204 ? -7.563 -12.027 11.170 1.00 82.94 204 ARG A CA 1
ATOM 1618 C C . ARG A 1 204 ? -8.760 -12.675 11.869 1.00 82.94 204 ARG A C 1
ATOM 1620 O O . ARG A 1 204 ? -9.162 -13.774 11.515 1.00 82.94 204 ARG A O 1
ATOM 1627 N N . GLY A 1 205 ? -9.292 -12.007 12.892 1.00 78.44 205 GLY A N 1
ATOM 1628 C CA . GLY A 1 205 ? -10.336 -12.519 13.782 1.00 78.44 205 GLY A CA 1
ATOM 1629 C C . GLY A 1 205 ? -9.905 -12.526 15.250 1.00 78.44 205 GLY A C 1
ATOM 1630 O O . GLY A 1 205 ? -8.769 -12.195 15.578 1.00 78.44 205 GLY A O 1
ATOM 1631 N N . ARG A 1 206 ? -10.837 -12.900 16.134 1.00 67.12 206 ARG A N 1
ATOM 1632 C CA . ARG A 1 206 ? -10.672 -12.879 17.603 1.00 67.12 206 ARG A CA 1
ATOM 1633 C C . ARG A 1 206 ? -10.342 -14.246 18.213 1.00 67.12 206 ARG A C 1
ATOM 1635 O O . ARG A 1 206 ? -10.487 -14.432 19.415 1.00 67.12 206 ARG A O 1
ATOM 1642 N N . LYS A 1 207 ? -9.956 -15.231 17.397 1.00 63.25 207 LYS A N 1
ATOM 1643 C CA . LYS A 1 207 ? -9.545 -16.538 17.918 1.00 63.25 207 LYS A CA 1
ATOM 1644 C C . LYS A 1 207 ? -8.147 -16.406 18.508 1.00 63.25 207 LYS A C 1
ATOM 1646 O O . LYS A 1 207 ? -7.172 -16.313 17.767 1.00 63.25 207 LYS A O 1
ATOM 1651 N N . PHE A 1 208 ? -8.078 -16.382 19.832 1.00 60.28 208 PHE A N 1
ATOM 1652 C CA . PHE A 1 208 ? -6.830 -16.549 20.559 1.00 60.28 208 PHE A CA 1
ATOM 1653 C C . PHE A 1 208 ? -6.328 -17.974 20.312 1.00 60.28 208 PHE A C 1
ATOM 1655 O O . PHE A 1 208 ? -7.074 -18.939 20.486 1.00 60.28 208 PHE A O 1
ATOM 1662 N N . PHE A 1 209 ? -5.087 -18.112 19.849 1.00 50.97 209 PHE A N 1
ATOM 1663 C CA . PHE A 1 209 ? -4.428 -19.411 19.837 1.00 50.97 209 PHE A CA 1
ATOM 1664 C C . PHE A 1 209 ? -4.071 -19.745 21.286 1.00 50.97 209 PHE A C 1
ATOM 1666 O O . PHE A 1 209 ? -3.121 -19.190 21.829 1.00 50.97 209 PHE A O 1
ATOM 1673 N N . PHE A 1 210 ? -4.851 -20.625 21.916 1.00 46.88 210 PHE A N 1
ATOM 1674 C CA . PHE A 1 210 ? -4.408 -21.295 23.133 1.00 46.88 210 PHE A CA 1
ATOM 1675 C C . PHE A 1 210 ? -3.230 -22.192 22.751 1.00 46.88 210 PHE A C 1
ATOM 1677 O O . PHE A 1 210 ? -3.381 -23.116 21.949 1.00 46.88 210 PHE A O 1
ATOM 1684 N N . SER A 1 211 ? -2.046 -21.883 23.274 1.00 42.22 211 SER A N 1
ATOM 1685 C CA . SER A 1 211 ? -0.901 -22.779 23.167 1.00 42.22 211 SER A CA 1
ATOM 1686 C C . SER A 1 211 ? -1.196 -24.007 24.024 1.00 42.22 211 SER A C 1
ATOM 1688 O O . SER A 1 211 ? -1.256 -23.900 25.245 1.00 42.22 211 SER A O 1
ATOM 1690 N N . ILE A 1 212 ? -1.410 -25.164 23.397 1.00 43.59 212 ILE A N 1
ATOM 1691 C CA . ILE A 1 212 ? -1.351 -26.442 24.109 1.00 43.59 212 ILE A CA 1
ATOM 1692 C C . ILE A 1 212 ? 0.131 -26.711 24.349 1.00 43.59 212 ILE A C 1
ATOM 1694 O O . ILE A 1 212 ? 0.880 -26.963 23.406 1.00 43.59 212 ILE A O 1
ATOM 1698 N N . VAL A 1 213 ? 0.553 -26.599 25.603 1.00 41.06 213 VAL A N 1
ATOM 1699 C CA . VAL A 1 213 ? 1.852 -27.099 26.049 1.00 41.06 213 VAL A CA 1
ATOM 1700 C C . VAL A 1 213 ? 1.667 -28.599 26.299 1.00 41.06 213 VAL A C 1
ATOM 1702 O O . VAL A 1 213 ? 0.780 -28.975 27.063 1.00 41.06 213 VAL A O 1
ATOM 1705 N N . PHE A 1 214 ? 2.423 -29.435 25.581 1.00 46.97 214 PHE A N 1
ATOM 1706 C CA . PHE A 1 214 ? 2.531 -30.876 25.842 1.00 46.97 214 PHE A CA 1
ATOM 1707 C C . PHE A 1 214 ? 3.614 -31.142 26.883 1.00 46.97 214 PHE A C 1
ATOM 1709 O O . PHE A 1 214 ? 4.649 -30.437 26.822 1.00 46.97 214 PHE A O 1
#

pLDDT: mean 74.31, std 25.05, range [25.25, 98.31]

InterPro domains:
  IPR001309 Peptidase C14, p20 domain [PS50208] (84-207)
  IPR002398 Peptidase C14 family [PTHR47901] (15-207)
  IPR011600 Peptidase C14, caspase domain [PF00656] (85-206)
  IPR015917 Peptidase C14A, caspase catalytic domain [PR00376] (84-97)
  IPR015917 Peptidase C14A, caspase catalytic domain [PR00376] (102-120)
  IPR015917 Peptidase C14A, caspase catalytic domain [PR00376] (120-138)
  IPR015917 Peptidase C14A, caspase catalytic domain [PR00376] (153-161)
  IPR015917 Peptidase C14A, caspase catalytic domain [PR00376] (188-206)
  IPR015917 Peptidase C14A, caspase catalytic domain [SM00115] (77-212)
  IPR016129 Peptidase family C14A, His active site [PS01121] (147-161)
  IPR029030 Caspase-like domain superfamily [SSF52129] (76-208)

Mean predicted aligned error: 15.81 Å

Foldseek 3Di:
DDDDDDPPVVVVVVVVVVVVVVVVVVVPPDPDDDDDDDDDDDDPCPVPPCVVVVVVVVDVVDPPDDDPPDDPPPPPDFDQPFQQSEAEEEEEEQAADPDHGNPPVVVVVVVVVVVCVSSRYHYDYDYQFAQVVLQVVLLVVLPDPVLLRHQEYEYEYAAEAEAQWGGGSHRDTDRNCVSLCCNDCVNRVSCVSGYYYYHYRYDHHDDDPDDDDD

Radius of gyration: 27.93 Å; Cα contacts (8 Å, |Δi|>4): 269; chains: 1; bounding box: 104×44×59 Å

Sequence (214 aa):
MPRQDRDVSREKRGKKEAQKARSRAAVQKSDSEQETDLEDEEYDSDYSDAGLIDAVKKGIKRLVVRRAETEPPGNLVYENTSTPRGLAMIIENYEFDNLPRRDGSQADFDKMCQLLRGLGYRIGSRRNVTARDMMQFMDEFAVRPEHEAAHSAMCVVMTHGEYDLLYGTDGRTVNLHKFVAKLNSRNCPNLKGKAKIFVIQACRGRKFFFSIVF

Solvent-accessible surface area (backbone atoms only — not comparable to full-atom values): 12928 Å² total; per-residue (Å²): 139,83,92,88,92,80,66,76,72,58,61,63,52,56,58,55,54,56,56,58,54,58,58,54,64,68,73,73,73,80,89,84,88,80,93,73,94,76,76,96,76,80,77,82,69,78,79,49,61,59,63,63,50,43,56,59,68,75,41,75,85,64,75,77,79,71,78,76,94,64,82,71,83,69,95,80,63,79,68,69,81,37,88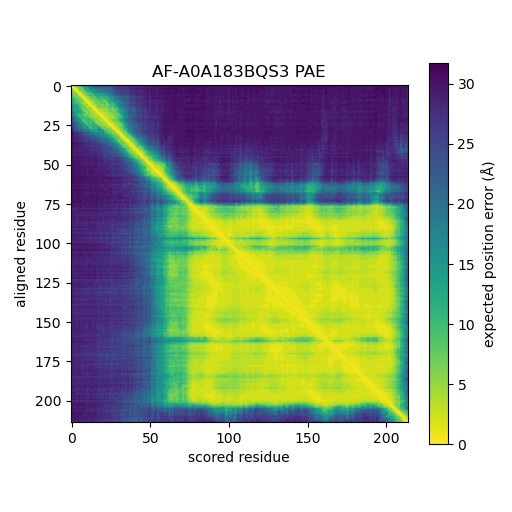,45,24,16,48,28,41,37,39,39,40,41,56,40,79,81,51,82,65,44,82,70,48,68,61,54,51,54,51,50,52,52,51,40,48,56,67,37,32,48,76,49,75,52,65,55,42,34,32,66,52,50,52,49,51,50,52,59,59,39,68,42,71,66,39,59,73,22,28,32,37,36,40,37,39,37,32,57,33,33,72,65,30,37,45,14,22,73,65,38,68,34,50,44,66,67,58,60,49,40,60,32,59,83,64,10,59,55,43,49,97,39,53,75,47,79,46,76,50,50,45,66,53,88,79,76,81,78,80,83,82,128

Secondary structure (DSSP, 8-state):
----SSSHHHHHHHHHHHHHHHHHHTTSS-----------------S-HHHHHHHHHHH-SS---PPPSSPPSSTTS-----SS-EEEEEEE----SSS---TTHHHHHHHHHHHHHHTTEEEEEEES--HHHHHHHHHHHHT-GGGTT-SEEEEEEES-EETTEEE-TTS-EEEHHHHHHTTSTTT-GGGTTSEEEEEEE----S--------